Protein AF-A0AA37N8Z5-F1 (afdb_monomer_lite)

Organism: Bacteroides uniformis (NCBI:txid820)

Foldseek 3Di:
DWDADPNWIKDFDDADAAEDDAWPDWDWDADPAQRWIWIWTKDADPDFFKKKKWKKKKAKAFFQFQAQWWQDLVVRDIGGHPGSLFGMFMAMDTDPDIDMDTLNPPDNSMDDGDTPDIDGLQPSRQVFKMKMKMKMFTWDPLVRQLSVLVVQQVPVVPDPPRDDQQRRDESMDTPGDPDDDGDYDTHHPDIHMDMDMDGNVNHNRDHDVPVFDWPPPCVVPDRPSRCVVVQKIFRYFDADPPPRDGDTTITHNCNHGVVSVVGDSDDDPPDDPDPPPD

pLDDT: mean 87.67, std 10.87, range [32.44, 98.06]

Secondary structure (DSSP, 8-state):
-EEEETTEEEEEPP-PPBP-PPP-EEEEEE-STT--EEEEEEEE-SSS-EEEEEEEEEEEEE-S---SEEEETTTTEEEE-SS-TTSEEEEEEE----EEEEGGGSGGGEEEEEEEEEE-TTSGGGSSEEEEEEEEEEE-HHHHHHHHHHHHHHH-TT-TTPPPGGGS--SEEESSSSPBP------BS--EEEEE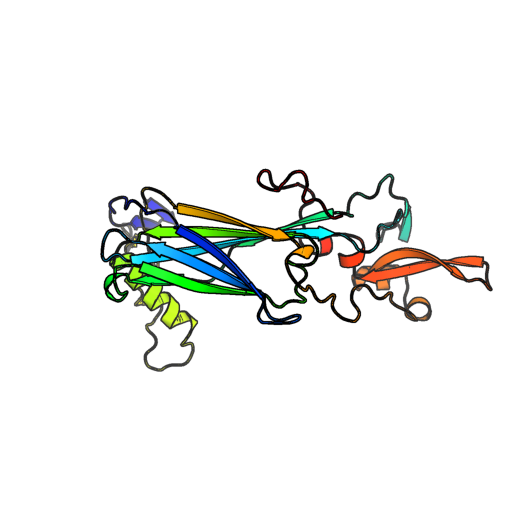EEEGGGTT--PPTTTT----SGGGT--HHHHHHTTEEEEEEEE-TTT--EEEEEEEGGGT-GGGGT-BSSPPTTS-S-----

Structure (mmCIF, N/CA/C/O backbone):
data_AF-A0AA37N8Z5-F1
#
_entry.id   AF-A0AA37N8Z5-F1
#
loop_
_atom_site.group_PDB
_atom_site.id
_atom_site.type_symbol
_atom_site.label_atom_id
_atom_site.label_alt_id
_atom_site.label_comp_id
_atom_site.label_asym_id
_atom_site.label_entity_id
_atom_site.label_seq_id
_atom_site.pdbx_PDB_ins_code
_atom_site.Cartn_x
_atom_site.Cartn_y
_atom_site.Cartn_z
_atom_site.occupancy
_atom_site.B_iso_or_equiv
_atom_site.auth_seq_id
_atom_site.auth_comp_id
_atom_site.auth_asym_id
_atom_site.auth_atom_id
_atom_site.pdbx_PDB_model_num
ATOM 1 N N . MET A 1 1 ? -17.447 -14.931 17.301 1.00 85.19 1 MET A N 1
ATOM 2 C CA . MET A 1 1 ? -17.001 -15.679 16.101 1.00 85.19 1 MET A CA 1
ATOM 3 C C . MET A 1 1 ? -16.689 -17.115 16.506 1.00 85.19 1 MET A C 1
ATOM 5 O O . MET A 1 1 ? -16.263 -17.310 17.638 1.00 85.19 1 MET A O 1
ATOM 9 N N . LYS A 1 2 ? -16.908 -18.101 15.624 1.00 91.75 2 LYS A N 1
ATOM 10 C CA . LYS A 1 2 ? -16.545 -19.512 15.845 1.00 91.75 2 LYS A CA 1
ATOM 11 C C . LYS A 1 2 ? -15.623 -19.977 14.718 1.00 91.75 2 LYS A C 1
ATOM 13 O O . LYS A 1 2 ? -15.985 -19.816 13.557 1.00 91.75 2 LYS A O 1
ATOM 18 N N . ILE A 1 3 ? -14.475 -20.550 15.064 1.00 89.25 3 ILE A N 1
ATOM 19 C CA . ILE A 1 3 ? -13.488 -21.110 14.131 1.00 89.25 3 ILE A CA 1
ATOM 20 C C . ILE A 1 3 ? -13.303 -22.593 14.460 1.00 89.25 3 ILE A C 1
ATOM 22 O O . ILE A 1 3 ? -13.281 -22.967 15.631 1.00 89.25 3 ILE A O 1
ATOM 26 N N . VAL A 1 4 ? -13.171 -23.436 13.436 1.00 92.19 4 VAL A N 1
ATOM 27 C CA . VAL A 1 4 ? -12.775 -24.843 13.588 1.00 92.19 4 VAL A CA 1
ATOM 28 C C . VAL A 1 4 ? -11.414 -25.022 12.929 1.00 92.19 4 VAL A C 1
ATOM 30 O O . VAL A 1 4 ? -11.267 -24.708 11.749 1.00 92.19 4 VAL A O 1
ATOM 33 N N . TYR A 1 5 ? -10.433 -25.508 13.683 1.00 89.56 5 TYR A N 1
ATOM 34 C CA . TYR A 1 5 ? -9.066 -25.714 13.210 1.00 89.56 5 TYR A CA 1
ATOM 35 C C . TYR A 1 5 ? -8.503 -27.009 13.799 1.00 89.56 5 TYR A C 1
ATOM 37 O O . TYR A 1 5 ? -8.594 -27.222 15.002 1.00 89.56 5 TYR A O 1
ATOM 45 N N . GLU A 1 6 ? -7.972 -27.892 12.947 1.00 89.00 6 GLU A N 1
ATOM 46 C CA . GLU A 1 6 ? -7.399 -29.196 13.342 1.00 89.00 6 GLU A CA 1
ATOM 47 C C . GLU A 1 6 ? -8.299 -30.052 14.262 1.00 89.00 6 GLU A C 1
ATOM 49 O O . GLU A 1 6 ? -7.828 -30.797 15.116 1.00 89.00 6 GLU A O 1
ATOM 54 N N . GLY A 1 7 ? -9.620 -29.962 14.082 1.00 89.88 7 GLY A N 1
ATOM 55 C CA . GLY A 1 7 ? -10.598 -30.690 14.899 1.00 89.88 7 GLY A CA 1
ATOM 56 C C . GLY A 1 7 ? -10.941 -30.020 16.233 1.00 89.88 7 GLY A C 1
ATOM 57 O O . GLY A 1 7 ? -11.896 -30.446 16.881 1.00 89.88 7 GLY A O 1
ATOM 58 N N . ASP A 1 8 ? -10.245 -28.944 16.604 1.00 93.19 8 ASP A N 1
ATOM 59 C CA . ASP A 1 8 ? -10.578 -28.104 17.748 1.00 93.19 8 ASP A CA 1
ATOM 60 C C . ASP A 1 8 ? -11.517 -26.952 17.364 1.00 93.19 8 ASP A C 1
ATOM 62 O O . ASP A 1 8 ? -11.522 -26.453 16.235 1.00 93.19 8 ASP A O 1
ATOM 66 N N . THR A 1 9 ? -12.341 -26.525 18.320 1.00 94.00 9 THR A N 1
ATOM 67 C CA . THR A 1 9 ? -13.276 -25.407 18.165 1.00 94.00 9 THR A CA 1
ATOM 68 C C . THR A 1 9 ? -12.845 -24.231 19.027 1.00 94.00 9 THR A C 1
ATOM 70 O O . THR A 1 9 ? -12.771 -24.344 20.248 1.00 94.00 9 THR A O 1
ATOM 73 N N . TYR A 1 10 ? -12.658 -23.079 18.391 1.00 93.88 10 TYR A N 1
ATOM 74 C CA . TYR A 1 10 ? -12.277 -21.827 19.030 1.00 93.88 10 TYR A CA 1
ATOM 75 C C . TYR A 1 10 ? -13.424 -20.826 18.955 1.00 93.88 10 TYR A C 1
ATOM 77 O O . TYR A 1 10 ? -14.014 -20.612 17.890 1.00 93.88 10 TYR A O 1
ATOM 85 N N . ILE A 1 11 ? -13.743 -20.201 20.085 1.00 94.50 11 ILE A N 1
ATOM 86 C CA . ILE A 1 11 ? -14.814 -19.212 20.194 1.00 94.50 11 ILE A CA 1
ATOM 87 C C . ILE A 1 11 ? -14.252 -17.921 20.770 1.00 94.50 11 ILE A C 1
ATOM 89 O O . ILE A 1 11 ? -13.542 -17.933 21.773 1.00 94.50 11 ILE A O 1
ATOM 93 N N . SER A 1 12 ? -14.584 -16.805 20.123 1.00 94.19 12 SER A N 1
ATOM 94 C CA . SER A 1 12 ? -14.308 -15.485 20.679 1.00 94.19 12 SER A CA 1
ATOM 95 C C . SER A 1 12 ? -15.361 -15.100 21.711 1.00 94.19 12 SER A C 1
ATOM 97 O O . SER A 1 12 ? -16.547 -15.400 21.536 1.00 94.19 12 SER A O 1
ATOM 99 N N . GLU A 1 13 ? -14.967 -14.343 22.724 1.00 92.56 13 GLU A N 1
ATOM 100 C CA . GLU A 1 13 ? -15.917 -13.689 23.613 1.00 92.56 13 GLU A CA 1
ATOM 101 C C . GLU A 1 13 ? -16.872 -12.783 22.811 1.00 92.56 13 GLU A C 1
ATOM 103 O O . GLU A 1 13 ? -16.458 -12.165 21.819 1.00 92.56 13 GLU A O 1
ATOM 108 N N . PRO A 1 14 ? -18.161 -12.703 23.189 1.00 91.31 14 PRO A N 1
ATOM 109 C CA . PRO A 1 14 ? -19.090 -11.760 22.580 1.00 91.31 14 PRO A CA 1
ATOM 110 C C . PRO A 1 14 ? -18.610 -10.316 22.761 1.00 91.31 14 PRO A C 1
ATOM 112 O O . PRO A 1 14 ? -18.209 -9.923 23.852 1.00 91.31 14 PRO A O 1
ATOM 115 N N . GLN A 1 15 ? -18.686 -9.520 21.696 1.00 91.50 15 GLN A N 1
ATOM 116 C CA . GLN A 1 15 ? -18.320 -8.103 21.695 1.00 91.50 15 GLN A CA 1
ATOM 117 C C . GLN A 1 15 ? -19.499 -7.269 21.191 1.00 91.50 15 GLN A C 1
ATOM 119 O O . GLN A 1 15 ? -20.293 -7.736 20.369 1.00 91.50 15 GLN A O 1
ATOM 124 N N . TYR A 1 16 ? -19.601 -6.030 21.665 1.00 89.56 16 TYR A N 1
ATOM 125 C CA . TYR A 1 16 ? -20.600 -5.080 21.184 1.00 89.56 16 TYR A CA 1
ATOM 126 C C . TYR A 1 16 ? -20.029 -4.258 20.024 1.00 89.56 16 TYR A C 1
ATOM 128 O O . TYR A 1 16 ? -18.911 -3.761 20.154 1.00 89.56 16 TYR A O 1
ATOM 136 N N . PRO A 1 17 ? -20.769 -4.079 18.912 1.00 92.00 17 PRO A N 1
ATOM 137 C CA . PRO A 1 17 ? -20.317 -3.236 17.813 1.00 92.00 17 PRO A CA 1
ATOM 138 C C . PRO A 1 17 ? -20.103 -1.788 18.260 1.00 92.00 17 PRO A C 1
ATOM 140 O O . PRO A 1 17 ? -21.020 -1.154 18.783 1.00 92.00 17 PRO A O 1
ATOM 143 N N . ILE A 1 18 ? -18.906 -1.260 18.012 1.00 94.12 18 ILE A N 1
ATOM 144 C CA . ILE A 1 18 ? -18.549 0.125 18.340 1.00 94.12 18 ILE A CA 1
ATOM 145 C C . ILE A 1 18 ? -18.639 0.989 17.077 1.00 94.12 18 ILE A C 1
ATOM 147 O O . ILE A 1 18 ? -18.053 0.652 16.048 1.00 94.12 18 ILE A O 1
ATOM 151 N N . GLY A 1 19 ? -19.393 2.089 17.146 1.00 95.12 19 GLY A N 1
ATOM 152 C CA . GLY A 1 19 ? -19.472 3.078 16.067 1.00 95.12 19 GLY A CA 1
ATOM 153 C C . GLY A 1 19 ? -18.207 3.924 15.992 1.00 95.12 19 GLY A C 1
ATOM 154 O O . GLY A 1 19 ? -17.742 4.405 17.021 1.00 95.12 19 GLY A O 1
ATOM 155 N N . THR A 1 20 ? -17.683 4.109 14.783 1.00 96.19 20 THR A N 1
ATOM 156 C CA . THR A 1 20 ? -16.469 4.889 14.528 1.00 96.19 20 THR A CA 1
ATOM 157 C C . THR A 1 20 ? -16.819 6.236 13.905 1.00 96.19 20 THR A C 1
ATOM 159 O O . THR A 1 20 ? -17.539 6.301 12.907 1.00 96.19 20 THR A O 1
ATOM 162 N N . GLU A 1 21 ? -16.304 7.312 14.489 1.00 95.44 21 GLU A N 1
ATOM 163 C CA . GLU A 1 21 ? -16.372 8.672 13.964 1.00 95.44 21 GLU A CA 1
ATOM 164 C C . GLU A 1 21 ? -15.580 8.819 12.654 1.00 95.44 21 GLU A C 1
ATOM 166 O O . GLU A 1 21 ? -14.676 8.034 12.361 1.00 95.44 21 GLU A O 1
ATOM 171 N N . SER A 1 22 ? -15.925 9.828 11.852 1.00 96.00 22 SER A N 1
ATOM 172 C CA . SER A 1 22 ? -15.222 10.134 10.605 1.00 96.00 22 SER A CA 1
ATOM 173 C C . SER A 1 22 ? -13.782 10.591 10.851 1.00 96.00 22 SER A C 1
ATOM 175 O O . SER A 1 22 ? -13.440 11.088 11.924 1.00 96.00 22 SER A O 1
ATOM 177 N N . ILE A 1 23 ? -12.948 10.439 9.827 1.00 97.06 23 ILE A N 1
ATOM 178 C CA . ILE A 1 23 ? -11.664 11.137 9.731 1.00 97.06 23 ILE A CA 1
ATOM 179 C C . ILE A 1 23 ? -11.973 12.567 9.270 1.00 97.06 23 ILE A C 1
ATOM 181 O O . ILE A 1 23 ? -12.796 12.739 8.369 1.00 97.06 23 ILE A O 1
ATOM 185 N N . ASP A 1 24 ? -11.371 13.573 9.908 1.00 96.38 24 ASP A N 1
ATOM 186 C CA . ASP A 1 24 ? -11.636 14.978 9.570 1.00 96.38 24 ASP A CA 1
ATOM 187 C C . ASP A 1 24 ? -10.911 15.363 8.283 1.00 96.38 24 ASP A C 1
ATOM 189 O O . ASP A 1 24 ? -11.491 16.018 7.420 1.00 96.38 24 ASP A O 1
ATOM 193 N N . ASP A 1 25 ? -9.641 14.965 8.181 1.00 97.19 25 ASP A N 1
ATOM 194 C CA . ASP A 1 25 ? -8.798 15.263 7.031 1.00 97.19 25 ASP A CA 1
ATOM 195 C C . ASP A 1 25 ? -7.604 14.307 6.939 1.00 97.19 25 ASP A C 1
ATOM 197 O O . ASP A 1 25 ? -7.087 13.835 7.960 1.00 97.19 25 ASP A O 1
ATOM 201 N N . VAL A 1 26 ? -7.145 14.070 5.712 1.00 97.56 26 VAL A N 1
ATOM 202 C CA . VAL A 1 26 ? -5.881 13.393 5.401 1.00 97.56 26 VAL A CA 1
ATOM 203 C C . VAL A 1 26 ? -5.128 14.282 4.426 1.00 97.56 26 VAL A C 1
ATOM 205 O O . VAL A 1 26 ? -5.653 14.643 3.376 1.00 97.56 26 VAL A O 1
ATOM 208 N N . THR A 1 27 ? -3.899 14.632 4.776 1.00 97.06 27 THR A N 1
ATOM 209 C CA . THR A 1 27 ? -3.046 15.540 4.010 1.00 97.06 27 THR A CA 1
ATOM 210 C C . THR A 1 27 ? -1.696 14.898 3.734 1.00 97.06 27 THR A C 1
ATOM 212 O O . THR A 1 27 ? -1.355 13.848 4.282 1.00 97.06 27 THR A O 1
ATOM 215 N N . TYR A 1 28 ? -0.917 15.537 2.869 1.00 96.31 28 TYR A N 1
ATOM 216 C CA . TYR A 1 28 ? 0.473 15.185 2.638 1.00 96.31 28 TYR A CA 1
ATOM 217 C C . TYR A 1 28 ? 1.354 16.430 2.723 1.00 96.31 28 TYR A C 1
ATOM 219 O O . TYR A 1 28 ? 0.906 17.549 2.470 1.00 96.31 28 TYR A O 1
ATOM 227 N N . GLU A 1 29 ? 2.611 16.226 3.097 1.00 95.50 29 GLU A N 1
ATOM 228 C CA . GLU A 1 29 ? 3.621 17.275 3.206 1.00 95.50 29 GLU A CA 1
ATOM 229 C C . GLU A 1 29 ? 4.957 16.752 2.679 1.00 95.50 29 GLU A C 1
ATOM 231 O O . GLU A 1 29 ? 5.398 15.680 3.089 1.00 95.50 29 GLU A O 1
ATOM 236 N N . GLN A 1 30 ? 5.617 17.520 1.808 1.00 94.81 30 GLN A N 1
ATOM 237 C CA . GLN A 1 30 ? 6.980 17.234 1.365 1.00 94.81 30 GLN A CA 1
ATOM 238 C C . GLN A 1 30 ? 7.980 18.135 2.100 1.00 94.81 30 GLN A C 1
ATOM 240 O O . GLN A 1 30 ? 7.867 19.363 2.060 1.00 94.81 30 GLN A O 1
ATOM 245 N N . GLN A 1 31 ? 8.966 17.538 2.776 1.00 89.00 31 GLN A N 1
ATOM 246 C CA . GLN A 1 31 ? 9.941 18.286 3.582 1.00 89.00 31 GLN A CA 1
ATOM 247 C C . GLN A 1 31 ? 11.042 18.932 2.727 1.00 89.00 31 GLN A C 1
ATOM 249 O O . GLN A 1 31 ? 12.181 18.474 2.688 1.00 89.00 31 GLN A O 1
ATOM 254 N N . GLY A 1 32 ? 10.716 20.043 2.068 1.00 88.81 32 GLY A N 1
ATOM 255 C CA . GLY A 1 32 ? 11.661 20.759 1.210 1.00 88.81 32 GLY A CA 1
ATOM 256 C C . GLY A 1 32 ? 11.913 20.055 -0.125 1.00 88.81 32 GLY A C 1
ATOM 257 O O . GLY A 1 32 ? 11.164 19.165 -0.526 1.00 88.81 32 GLY A O 1
ATOM 258 N N . GLU A 1 33 ? 12.958 20.492 -0.834 1.00 87.31 33 GLU A N 1
ATOM 259 C CA . GLU A 1 33 ? 13.215 20.028 -2.200 1.00 87.31 33 GLU A CA 1
ATOM 260 C C . GLU A 1 33 ? 13.663 18.564 -2.226 1.00 87.31 33 GLU A C 1
ATOM 262 O O . GLU A 1 33 ? 14.698 18.225 -1.648 1.00 87.31 33 GLU A O 1
ATOM 267 N N . TYR A 1 34 ? 12.888 17.705 -2.898 1.00 89.56 34 TYR A N 1
ATOM 268 C CA . TYR A 1 34 ? 13.083 16.247 -2.918 1.00 89.56 34 TYR A CA 1
ATOM 269 C C . TYR A 1 34 ? 13.129 15.595 -1.524 1.00 89.56 34 TYR A C 1
ATOM 271 O O . TYR A 1 34 ? 13.789 14.570 -1.347 1.00 89.56 34 TYR A O 1
ATOM 279 N N . GLY A 1 35 ? 12.488 16.206 -0.526 1.00 93.00 35 GLY A N 1
ATOM 280 C CA . GLY A 1 35 ? 12.341 15.597 0.793 1.00 93.00 35 GLY A CA 1
ATOM 281 C C . GLY A 1 35 ? 11.269 14.514 0.806 1.00 93.00 35 GLY A C 1
ATOM 282 O O . GLY A 1 35 ? 10.434 14.449 -0.100 1.00 93.00 35 GLY A O 1
ATOM 283 N N . ASP A 1 36 ? 11.263 13.704 1.860 1.00 94.94 36 ASP A N 1
ATOM 284 C CA . ASP A 1 36 ? 10.265 12.653 2.049 1.00 94.94 36 ASP A CA 1
ATOM 285 C C . ASP A 1 36 ? 8.850 13.233 2.066 1.00 94.94 36 ASP A C 1
ATOM 287 O O . ASP A 1 36 ? 8.585 14.302 2.637 1.00 94.94 36 ASP A O 1
ATOM 291 N N . VAL A 1 37 ? 7.927 12.494 1.459 1.00 95.81 37 VAL A N 1
ATOM 292 C CA . VAL A 1 37 ? 6.505 12.820 1.448 1.00 95.81 37 VAL A CA 1
ATOM 293 C C . VAL A 1 37 ? 5.861 12.126 2.638 1.00 95.81 37 VAL A C 1
ATOM 295 O O . VAL A 1 37 ? 5.796 10.901 2.710 1.00 95.81 37 VAL A O 1
ATOM 298 N N . SER A 1 38 ? 5.396 12.919 3.595 1.00 96.94 38 SER A N 1
ATOM 299 C CA . SER A 1 38 ? 4.754 12.444 4.819 1.00 96.94 38 SER A CA 1
ATOM 300 C C . SER A 1 38 ? 3.241 12.495 4.671 1.00 96.94 38 SER A C 1
ATOM 302 O O . SER A 1 38 ? 2.695 13.555 4.365 1.00 96.94 38 SER A O 1
ATOM 304 N N . ILE A 1 39 ? 2.559 11.379 4.927 1.00 97.31 39 ILE A N 1
ATOM 305 C CA . ILE A 1 39 ? 1.097 11.317 4.982 1.00 97.31 39 ILE A CA 1
ATOM 306 C C . ILE A 1 39 ? 0.651 11.598 6.409 1.00 97.31 39 ILE A C 1
ATOM 308 O O . ILE A 1 39 ? 1.118 10.975 7.366 1.00 97.31 39 ILE A O 1
ATOM 312 N N . ARG A 1 40 ? -0.267 12.548 6.564 1.00 96.81 40 ARG A N 1
ATOM 313 C CA . ARG A 1 40 ? -0.746 13.024 7.859 1.00 96.81 40 ARG A CA 1
ATOM 314 C C . ARG A 1 40 ? -2.258 12.951 7.930 1.00 96.81 40 ARG A C 1
ATOM 316 O O . ARG A 1 40 ? -2.945 12.996 6.916 1.00 96.81 40 ARG A O 1
ATOM 323 N N . PHE A 1 41 ? -2.792 12.858 9.141 1.00 96.31 41 PHE A N 1
ATOM 324 C CA . PHE A 1 41 ? -4.236 12.868 9.346 1.00 96.31 41 PHE A CA 1
ATOM 325 C C . PHE A 1 41 ? -4.649 13.634 10.596 1.00 96.31 41 PHE A C 1
ATOM 327 O O . PHE A 1 41 ? -3.879 13.822 11.547 1.00 96.31 41 PHE A O 1
ATOM 334 N N . SER A 1 42 ? -5.909 14.057 10.582 1.00 95.25 42 SER A N 1
ATOM 335 C CA . SER A 1 42 ? -6.594 14.664 11.714 1.00 95.25 42 SER A CA 1
ATOM 336 C C . SER A 1 42 ? -7.949 14.000 11.933 1.00 95.25 42 SER A C 1
ATOM 338 O O . SER A 1 42 ? -8.638 13.617 10.988 1.00 95.25 42 SER A O 1
ATOM 340 N N . MET A 1 43 ? -8.336 13.860 13.196 1.00 94.50 43 MET A N 1
ATOM 341 C CA . MET A 1 43 ? -9.642 13.343 13.595 1.00 94.50 43 MET A CA 1
ATOM 342 C C . MET A 1 43 ? -10.031 13.878 14.969 1.00 94.50 43 MET A C 1
ATOM 344 O O . MET A 1 43 ? -9.175 14.188 15.808 1.00 94.50 43 MET A O 1
ATOM 348 N N . GLN A 1 44 ? -11.335 13.923 15.217 1.00 93.44 44 GLN A N 1
ATOM 349 C CA . GLN A 1 44 ? -11.898 14.263 16.511 1.00 93.44 44 GLN A CA 1
ATOM 350 C C . GLN A 1 44 ? -12.781 13.132 17.036 1.00 93.44 44 GLN A C 1
ATOM 352 O O . GLN A 1 44 ? -13.718 12.678 16.380 1.00 93.44 44 GLN A O 1
ATOM 357 N N . SER A 1 45 ? -12.516 12.720 18.271 1.00 91.75 45 SER A N 1
ATOM 358 C CA . SER A 1 45 ? -13.346 11.762 18.989 1.00 91.75 45 SER A CA 1
ATOM 359 C C . SER A 1 45 ? -14.404 12.479 19.826 1.00 91.75 45 SER A C 1
ATOM 361 O O . SER A 1 45 ? -14.149 13.528 20.423 1.00 91.75 45 SER A O 1
ATOM 363 N N . LYS A 1 46 ? -15.608 11.903 19.904 1.00 88.25 46 LYS A N 1
ATOM 364 C CA . LYS A 1 46 ? -16.696 12.432 20.750 1.00 88.25 46 LYS A CA 1
ATOM 365 C C . LYS A 1 46 ? -16.480 12.141 22.234 1.00 88.25 46 LYS A C 1
ATOM 367 O O . LYS A 1 46 ? -17.025 12.835 23.087 1.00 88.25 46 LYS A O 1
ATOM 372 N N . ASP A 1 47 ? -15.698 11.116 22.532 1.00 88.06 47 ASP A N 1
ATOM 373 C CA . ASP A 1 47 ? -15.407 10.605 23.864 1.00 88.06 47 ASP A CA 1
ATOM 374 C C . ASP A 1 47 ? -13.923 10.226 23.996 1.00 88.06 47 ASP A C 1
ATOM 376 O O . ASP A 1 47 ? -13.140 10.275 23.041 1.00 88.06 47 ASP A O 1
ATOM 380 N N . ALA A 1 48 ? -13.528 9.870 25.213 1.00 85.62 48 ALA A N 1
ATOM 381 C CA . ALA A 1 48 ? -12.183 9.416 25.516 1.00 85.62 48 ALA A CA 1
ATOM 382 C C . ALA A 1 48 ? -12.054 7.923 25.160 1.00 85.62 48 ALA A C 1
ATOM 384 O O . ALA A 1 48 ? -12.206 7.045 26.005 1.00 85.62 48 ALA A O 1
ATOM 385 N N . ALA A 1 49 ? -11.874 7.644 23.869 1.00 91.75 49 ALA A N 1
ATOM 386 C CA . ALA A 1 49 ? -11.849 6.295 23.312 1.00 91.75 49 ALA A CA 1
ATOM 387 C C . ALA A 1 49 ? -10.507 5.924 22.674 1.00 91.75 49 ALA A C 1
ATOM 389 O O . ALA A 1 49 ? -9.644 6.768 22.431 1.00 91.75 49 ALA A O 1
ATOM 390 N N . CYS A 1 50 ? -10.353 4.634 22.386 1.00 94.56 50 CYS A N 1
ATOM 391 C CA . CYS A 1 50 ? -9.191 4.078 21.710 1.00 94.56 50 CYS A CA 1
ATOM 392 C C . CYS A 1 50 ? -9.482 3.853 20.223 1.00 94.56 50 CYS A C 1
ATOM 394 O O . CYS A 1 50 ? -10.595 3.480 19.843 1.00 94.56 50 CYS A O 1
ATOM 396 N N . TYR A 1 51 ? -8.462 4.048 19.394 1.00 95.62 51 TYR A N 1
ATOM 397 C CA . TYR A 1 51 ? -8.545 3.910 17.947 1.00 95.62 51 TYR A CA 1
ATOM 398 C C . TYR A 1 51 ? -7.410 3.050 17.409 1.00 95.62 51 TYR A C 1
ATOM 400 O O . TYR A 1 51 ? -6.299 3.049 17.943 1.00 95.62 51 TYR A O 1
ATOM 408 N N . PHE A 1 52 ? -7.730 2.346 16.332 1.00 95.44 52 PHE A N 1
ATOM 409 C CA . PHE A 1 52 ? -6.817 1.630 15.464 1.00 95.44 52 PHE A CA 1
ATOM 410 C C . PHE A 1 52 ? -6.875 2.276 14.083 1.00 95.44 52 PHE A C 1
ATOM 412 O O . PHE A 1 52 ? -7.966 2.532 13.559 1.00 95.44 52 PHE A O 1
ATOM 419 N N . TRP A 1 53 ? -5.707 2.501 13.499 1.00 95.69 53 TRP A N 1
ATOM 420 C CA . TRP A 1 53 ? -5.554 2.972 12.137 1.00 95.69 53 TRP A CA 1
ATOM 421 C C . TRP A 1 53 ? -4.663 2.026 11.352 1.00 95.69 53 TRP A C 1
ATOM 423 O O . TRP A 1 53 ? -3.660 1.521 11.852 1.00 95.69 53 TRP A O 1
ATOM 433 N N . ASN A 1 54 ? -5.032 1.840 10.098 1.00 95.31 54 ASN A N 1
ATOM 434 C CA . ASN A 1 54 ? -4.200 1.258 9.064 1.00 95.31 54 ASN A CA 1
ATOM 435 C C . ASN A 1 54 ? -4.446 2.016 7.760 1.00 95.31 54 ASN A C 1
ATOM 437 O O . ASN A 1 54 ? -5.336 2.867 7.670 1.00 95.31 54 ASN A O 1
ATOM 441 N N . TYR A 1 55 ? -3.629 1.732 6.760 1.00 96.88 55 TYR A N 1
ATOM 442 C CA . TYR A 1 55 ? -3.735 2.355 5.454 1.00 96.88 55 TYR A CA 1
ATOM 443 C C . TYR A 1 55 ? -3.485 1.333 4.352 1.00 96.88 55 TYR A C 1
ATOM 445 O O . TYR A 1 55 ? -2.837 0.307 4.572 1.00 96.88 55 TYR A O 1
ATOM 453 N N . GLU A 1 56 ? -4.023 1.624 3.177 1.00 97.06 56 GLU A N 1
ATOM 454 C CA . GLU A 1 56 ? -3.716 0.906 1.943 1.00 97.06 56 GLU A CA 1
ATOM 455 C C . GLU A 1 56 ? -3.212 1.913 0.923 1.00 97.06 56 GLU A C 1
ATOM 457 O O . GLU A 1 56 ? -3.672 3.057 0.871 1.00 97.06 56 GLU A O 1
ATOM 462 N N . GLU A 1 57 ? -2.255 1.472 0.130 1.00 97.19 57 GLU A N 1
ATOM 463 C CA . GLU A 1 57 ? -1.553 2.262 -0.857 1.00 97.19 57 GLU A CA 1
ATOM 464 C C . GLU A 1 57 ? -1.828 1.685 -2.234 1.00 97.19 57 GLU A C 1
ATOM 466 O O . GLU A 1 57 ? -1.769 0.476 -2.450 1.00 97.19 57 GLU A O 1
ATOM 471 N N . ASP A 1 58 ? -2.084 2.567 -3.184 1.00 97.62 58 ASP A N 1
ATOM 472 C CA . ASP A 1 58 ? -2.322 2.221 -4.570 1.00 97.62 58 ASP A CA 1
ATOM 473 C C . ASP A 1 58 ? -1.546 3.219 -5.430 1.00 97.62 58 ASP A C 1
ATOM 475 O O . ASP A 1 58 ? -1.648 4.426 -5.213 1.00 97.62 58 ASP A O 1
ATOM 479 N N . TRP A 1 59 ? -0.767 2.762 -6.407 1.00 96.88 59 TRP A N 1
ATOM 480 C CA . TRP A 1 59 ? -0.003 3.670 -7.268 1.00 96.88 59 TRP A CA 1
ATOM 481 C C . TRP A 1 59 ? 0.020 3.222 -8.716 1.00 96.88 59 TRP A C 1
ATOM 483 O O . TRP A 1 59 ? 0.029 2.034 -9.038 1.00 96.88 59 TRP A O 1
ATOM 493 N N . GLU A 1 60 ? 0.022 4.204 -9.606 1.00 95.69 60 GLU A N 1
ATOM 494 C CA . GLU A 1 60 ? 0.195 3.988 -11.031 1.00 95.69 60 GLU A CA 1
ATOM 495 C C . GLU A 1 60 ? 1.683 3.902 -11.370 1.00 95.69 60 GLU A C 1
ATOM 497 O O . GLU A 1 60 ? 2.471 4.755 -10.967 1.00 95.69 60 GLU A O 1
ATOM 502 N N . VAL A 1 61 ? 2.046 2.911 -12.181 1.00 94.19 61 VAL A N 1
ATOM 503 C CA . VAL A 1 61 ? 3.377 2.793 -12.780 1.00 94.19 61 VAL A CA 1
ATOM 504 C C . VAL A 1 61 ? 3.274 2.753 -14.298 1.00 94.19 61 VAL A C 1
ATOM 506 O O . VAL A 1 61 ? 2.307 2.241 -14.877 1.00 94.19 61 VAL A O 1
ATOM 509 N N . ARG A 1 62 ? 4.300 3.286 -14.962 1.00 92.62 62 ARG A N 1
ATOM 510 C CA . ARG A 1 62 ? 4.419 3.280 -16.420 1.00 92.62 62 ARG A CA 1
ATOM 511 C C . ARG A 1 62 ? 5.784 2.771 -16.841 1.00 92.62 62 ARG A C 1
ATOM 513 O O . ARG A 1 62 ? 6.800 3.165 -16.277 1.00 92.62 62 ARG A O 1
ATOM 520 N N . ALA A 1 63 ? 5.796 1.927 -17.866 1.00 91.88 63 ALA A N 1
ATOM 521 C CA . ALA A 1 63 ? 7.035 1.483 -18.477 1.00 91.88 63 ALA A CA 1
ATOM 522 C C . ALA A 1 63 ? 7.710 2.664 -19.190 1.00 91.88 63 ALA A C 1
ATOM 524 O O . ALA A 1 63 ? 7.080 3.388 -19.969 1.00 91.88 63 ALA A O 1
ATOM 525 N N . VAL A 1 64 ? 9.007 2.843 -18.939 1.00 90.94 64 VAL A N 1
ATOM 526 C CA . VAL A 1 64 ? 9.824 3.882 -19.587 1.00 90.94 64 VAL A CA 1
ATOM 527 C C . VAL A 1 64 ? 9.946 3.606 -21.083 1.00 90.94 64 VAL A C 1
ATOM 529 O O . VAL A 1 64 ? 9.814 4.508 -21.912 1.00 90.94 64 VAL A O 1
ATOM 532 N N . TYR A 1 65 ? 10.166 2.342 -21.436 1.00 90.25 65 TYR A N 1
ATOM 533 C CA . TYR A 1 65 ? 10.241 1.876 -22.809 1.00 90.25 65 TYR A CA 1
ATOM 534 C C . TYR A 1 65 ? 9.018 1.035 -23.132 1.00 90.25 65 TYR A C 1
ATOM 536 O O . TYR A 1 65 ? 8.553 0.244 -22.327 1.00 90.25 65 TYR A O 1
ATOM 544 N N . ASN A 1 66 ? 8.510 1.186 -24.347 1.00 89.75 66 ASN A N 1
ATOM 545 C CA . ASN A 1 66 ? 7.320 0.475 -24.796 1.00 89.75 66 ASN A CA 1
ATOM 546 C C . ASN A 1 66 ? 7.679 -0.350 -26.032 1.00 89.75 66 ASN A C 1
ATOM 548 O O . ASN A 1 66 ? 7.360 0.070 -27.154 1.00 89.75 66 ASN A O 1
ATOM 552 N N . PRO A 1 67 ? 8.428 -1.454 -25.852 1.00 86.62 67 PRO A N 1
ATOM 553 C CA . PRO A 1 67 ? 8.916 -2.240 -26.967 1.00 86.62 67 PRO A CA 1
ATOM 554 C C . PRO A 1 67 ? 7.748 -2.868 -27.727 1.00 86.62 67 PRO A C 1
ATOM 556 O O . PRO A 1 67 ? 6.750 -3.291 -27.149 1.00 86.62 67 PRO A O 1
ATOM 559 N N . MET A 1 68 ? 7.896 -2.945 -29.046 1.00 85.81 68 MET A N 1
ATOM 560 C CA . MET A 1 68 ? 6.963 -3.647 -29.935 1.00 85.81 68 MET A CA 1
ATOM 561 C C . MET A 1 68 ? 7.374 -5.107 -30.152 1.00 85.81 68 MET A C 1
ATOM 563 O O . MET A 1 68 ? 6.868 -5.749 -31.059 1.00 85.81 68 MET A O 1
ATOM 567 N N . CYS A 1 69 ? 8.330 -5.614 -29.376 1.00 86.44 69 CYS A N 1
ATOM 568 C CA . CYS A 1 69 ? 8.812 -6.984 -29.467 1.00 86.44 69 CYS A CA 1
ATOM 569 C C . CYS A 1 69 ? 9.356 -7.445 -28.115 1.00 86.44 69 CYS A C 1
ATOM 571 O O . CYS A 1 69 ? 9.744 -6.622 -27.284 1.00 86.44 69 CYS A O 1
ATOM 573 N N . ALA A 1 70 ? 9.416 -8.753 -27.911 1.00 89.06 70 ALA A N 1
ATOM 574 C CA . ALA A 1 70 ? 10.043 -9.364 -26.753 1.00 89.06 70 ALA A CA 1
ATOM 575 C C . ALA A 1 70 ? 10.802 -10.623 -27.149 1.00 89.06 70 ALA A C 1
ATOM 577 O O . ALA A 1 70 ? 10.539 -11.236 -28.180 1.00 89.06 70 ALA A O 1
ATOM 578 N N . TYR A 1 71 ? 11.769 -10.988 -26.319 1.00 90.06 71 TYR A N 1
ATOM 579 C CA . TYR A 1 71 ? 12.483 -12.243 -26.457 1.00 90.06 71 TYR A CA 1
ATOM 580 C C . TYR A 1 71 ? 11.673 -13.376 -25.815 1.00 90.06 71 TYR A C 1
ATOM 582 O O . TYR A 1 71 ? 11.219 -13.244 -24.679 1.00 90.06 71 TYR A O 1
ATOM 590 N N . ASP A 1 72 ? 11.501 -14.464 -26.559 1.00 90.94 72 ASP A N 1
ATOM 591 C CA . ASP A 1 72 ? 10.868 -15.704 -26.131 1.00 90.94 72 ASP A CA 1
ATOM 592 C C . ASP A 1 72 ? 11.962 -16.744 -25.811 1.00 90.94 72 ASP A C 1
ATOM 594 O O . ASP A 1 72 ? 12.642 -17.207 -26.737 1.00 90.94 72 ASP A O 1
ATOM 598 N N . PRO A 1 73 ? 12.149 -17.116 -24.528 1.00 90.75 73 PRO A N 1
ATOM 599 C CA . PRO A 1 73 ? 13.178 -18.070 -24.119 1.00 90.75 73 PRO A CA 1
ATOM 600 C C . PRO A 1 73 ? 12.890 -19.509 -24.573 1.00 90.75 73 PRO A C 1
ATOM 602 O O . PRO A 1 73 ? 13.827 -20.300 -24.668 1.00 90.75 73 PRO A O 1
ATOM 605 N N . ASP A 1 74 ? 11.634 -19.864 -24.873 1.00 91.44 74 ASP A N 1
ATOM 606 C CA . ASP A 1 74 ? 11.266 -21.225 -25.284 1.00 91.44 74 ASP A CA 1
ATOM 607 C C . ASP A 1 74 ? 11.632 -21.485 -26.749 1.00 91.44 74 ASP A C 1
ATOM 609 O O . ASP A 1 74 ? 12.016 -22.597 -27.126 1.00 91.44 74 ASP A O 1
ATOM 613 N N . THR A 1 75 ? 11.511 -20.457 -27.596 1.00 91.62 75 THR A N 1
ATOM 614 C CA . THR A 1 75 ? 11.827 -20.549 -29.029 1.00 91.62 75 THR A CA 1
ATOM 615 C C . THR A 1 75 ? 13.164 -19.924 -29.418 1.00 91.62 75 THR A C 1
ATOM 617 O O . THR A 1 75 ? 13.567 -20.068 -30.577 1.00 91.62 75 THR A O 1
ATOM 620 N N . ASP A 1 76 ? 13.843 -19.272 -28.468 1.00 89.75 76 ASP A N 1
ATOM 621 C CA . ASP A 1 76 ? 15.082 -18.501 -28.641 1.00 89.75 76 ASP A CA 1
ATOM 622 C C . ASP A 1 76 ? 14.972 -17.460 -29.769 1.00 89.75 76 ASP A C 1
ATOM 624 O O . ASP A 1 76 ? 15.838 -17.313 -30.636 1.00 89.75 76 ASP A O 1
ATOM 628 N N . LYS A 1 77 ? 13.833 -16.761 -29.815 1.00 89.94 77 LYS A N 1
ATOM 629 C CA . LYS A 1 77 ? 13.506 -15.795 -30.872 1.00 89.94 77 LYS A CA 1
ATOM 630 C C . LYS A 1 77 ? 12.950 -14.510 -30.302 1.00 89.94 77 LYS A C 1
ATOM 632 O O . LYS A 1 77 ? 12.348 -14.477 -29.239 1.00 89.94 77 LYS A O 1
ATOM 637 N N . VAL A 1 78 ? 13.110 -13.440 -31.072 1.00 88.31 78 VAL A N 1
ATOM 638 C CA . VAL A 1 78 ? 12.386 -12.196 -30.829 1.00 88.31 78 VAL A CA 1
ATOM 639 C C . VAL A 1 78 ? 11.048 -12.267 -31.555 1.00 88.31 78 VAL A C 1
ATOM 641 O O . VAL A 1 78 ? 11.004 -12.528 -32.759 1.00 88.31 78 VAL A O 1
ATOM 644 N N . VAL A 1 79 ? 9.973 -12.051 -30.808 1.00 88.75 79 VAL A N 1
ATOM 645 C CA . VAL A 1 79 ? 8.587 -12.068 -31.273 1.00 88.75 79 VAL A CA 1
ATOM 646 C C . VAL A 1 79 ? 8.037 -10.650 -31.192 1.00 88.75 79 VAL A C 1
ATOM 648 O O . VAL A 1 79 ? 8.224 -9.968 -30.185 1.00 88.75 79 VAL A O 1
ATOM 651 N N . ASP A 1 80 ? 7.371 -10.197 -32.249 1.00 86.00 80 ASP A N 1
ATOM 652 C CA . ASP A 1 80 ? 6.722 -8.888 -32.266 1.00 86.00 80 ASP A CA 1
ATOM 653 C C . ASP A 1 80 ? 5.396 -8.932 -31.487 1.00 86.00 80 ASP A C 1
ATOM 655 O O . ASP A 1 80 ? 4.640 -9.901 -31.561 1.00 86.00 80 ASP A O 1
ATOM 659 N N . TYR A 1 81 ? 5.110 -7.871 -30.738 1.00 79.75 81 TYR A N 1
ATOM 660 C CA . TYR A 1 81 ? 3.823 -7.658 -30.092 1.00 79.75 81 TYR A CA 1
ATOM 661 C C . TYR A 1 81 ? 2.849 -6.954 -31.040 1.00 79.75 81 TYR A C 1
ATOM 663 O O . TYR A 1 81 ? 3.204 -5.980 -31.704 1.00 79.75 81 TYR A O 1
ATOM 671 N N . ASP A 1 82 ? 1.581 -7.372 -31.012 1.00 73.75 82 ASP A N 1
ATOM 672 C CA . ASP A 1 82 ? 0.498 -6.707 -31.754 1.00 73.75 82 ASP A CA 1
ATOM 673 C C . ASP A 1 82 ? 0.140 -5.323 -31.174 1.00 73.75 82 ASP A C 1
ATOM 675 O O . ASP A 1 82 ? -0.432 -4.471 -31.856 1.00 73.75 82 ASP A O 1
ATOM 679 N N . ALA A 1 83 ? 0.468 -5.084 -29.900 1.00 77.81 83 ALA A N 1
ATOM 680 C CA . ALA A 1 83 ? 0.182 -3.853 -29.167 1.00 77.81 83 ALA A CA 1
ATOM 681 C C . ALA A 1 83 ? 1.276 -3.560 -28.124 1.00 77.81 83 ALA A C 1
ATOM 683 O O . ALA A 1 83 ? 2.272 -4.269 -28.034 1.00 77.81 83 ALA A O 1
ATOM 684 N N . ARG A 1 84 ? 1.076 -2.527 -27.295 1.00 78.00 84 ARG A N 1
ATOM 685 C CA . ARG A 1 84 ? 1.918 -2.214 -26.122 1.00 78.00 84 ARG A CA 1
ATOM 686 C C . ARG A 1 84 ? 1.182 -2.595 -24.831 1.00 78.00 84 ARG A C 1
ATOM 688 O O . ARG A 1 84 ? 0.739 -1.704 -24.110 1.00 78.00 84 ARG A O 1
ATOM 695 N N . PRO A 1 85 ? 0.963 -3.893 -24.554 1.00 76.25 85 PRO A N 1
ATOM 696 C CA . PRO A 1 85 ? 0.049 -4.324 -23.496 1.00 76.25 85 PRO A CA 1
ATOM 697 C C . PRO A 1 85 ? 0.556 -4.026 -22.079 1.00 76.25 85 PRO A C 1
ATOM 699 O O . PRO A 1 85 ? -0.242 -4.018 -21.148 1.00 76.25 85 PRO A O 1
ATOM 702 N N . TYR A 1 86 ? 1.856 -3.778 -21.905 1.00 89.50 86 TYR A N 1
ATOM 703 C CA . TYR A 1 86 ? 2.500 -3.701 -20.588 1.00 89.50 86 TYR A CA 1
ATOM 704 C C . TYR A 1 86 ? 3.042 -2.307 -20.251 1.00 89.50 86 TYR A C 1
ATOM 706 O O . TYR A 1 86 ? 3.921 -2.164 -19.407 1.00 89.50 86 TYR A O 1
ATOM 714 N N . SER A 1 87 ? 2.514 -1.267 -20.905 1.00 90.62 87 SER A N 1
ATOM 715 C CA . SER A 1 87 ? 2.993 0.112 -20.758 1.00 90.62 87 SER A CA 1
ATOM 716 C C . SER A 1 87 ? 2.543 0.809 -19.473 1.00 90.62 87 SER A C 1
ATOM 718 O O . SER A 1 87 ? 3.129 1.815 -19.083 1.00 90.62 87 SER A O 1
ATOM 720 N N . ARG A 1 88 ? 1.446 0.347 -18.864 1.00 92.75 88 ARG A N 1
ATOM 721 C CA . ARG A 1 88 ? 0.777 1.006 -17.735 1.00 92.75 88 ARG A CA 1
ATOM 722 C C . ARG A 1 88 ? 0.105 -0.034 -16.851 1.00 92.75 88 ARG A C 1
ATOM 724 O O . ARG A 1 88 ? -0.538 -0.941 -17.374 1.00 92.75 88 ARG A O 1
ATOM 731 N N . GLY A 1 89 ? 0.227 0.132 -15.540 1.00 94.88 89 GLY A N 1
ATOM 732 C CA . GLY A 1 89 ? -0.429 -0.720 -14.557 1.00 94.88 89 GLY A CA 1
ATOM 733 C C . GLY A 1 89 ? -0.569 -0.033 -13.203 1.00 94.88 89 GLY A C 1
ATOM 734 O O . GLY A 1 89 ? -0.106 1.093 -13.018 1.00 94.88 89 GLY A O 1
ATOM 735 N N . TRP A 1 90 ? -1.215 -0.728 -12.273 1.00 97.00 90 TRP A N 1
ATOM 736 C CA . TRP A 1 90 ? -1.467 -0.269 -10.912 1.00 97.00 90 TRP A CA 1
ATOM 737 C C . TRP A 1 90 ? -0.967 -1.294 -9.907 1.00 97.00 90 TRP A C 1
ATOM 739 O O . TRP A 1 90 ? -1.289 -2.479 -10.004 1.00 97.00 90 TRP A O 1
ATOM 749 N N . CYS A 1 91 ? -0.182 -0.828 -8.949 1.00 97.19 91 CYS A N 1
ATOM 750 C CA . CYS A 1 91 ? 0.281 -1.617 -7.821 1.00 97.19 91 CYS A CA 1
ATOM 751 C C . CYS A 1 91 ? -0.584 -1.321 -6.594 1.00 97.19 91 CYS A C 1
ATOM 753 O O . CYS A 1 91 ? -1.181 -0.248 -6.493 1.00 97.19 91 CYS A O 1
ATOM 755 N N . HIS A 1 92 ? -0.626 -2.278 -5.673 1.00 96.88 92 HIS A N 1
ATOM 756 C CA . HIS A 1 92 ? -1.383 -2.201 -4.431 1.00 96.88 92 HIS A CA 1
ATOM 757 C C . HIS A 1 92 ? -0.544 -2.757 -3.280 1.00 96.88 92 HIS A C 1
ATOM 759 O O . HIS A 1 92 ? 0.146 -3.765 -3.451 1.00 96.88 92 HIS A O 1
ATOM 765 N N . SER A 1 93 ? -0.623 -2.122 -2.114 1.00 96.06 93 SER A N 1
ATOM 766 C CA . SER A 1 93 ? -0.005 -2.593 -0.878 1.00 96.06 93 SER A CA 1
ATOM 767 C C . SER A 1 93 ? -0.887 -2.265 0.320 1.00 96.06 93 SER A C 1
ATOM 769 O O . SER A 1 93 ? -1.372 -1.146 0.455 1.00 96.06 93 SER A O 1
ATOM 771 N N . GLU A 1 94 ? -1.045 -3.215 1.235 1.00 94.88 94 GLU A N 1
ATOM 772 C CA . GLU A 1 94 ? -1.678 -2.976 2.533 1.00 94.88 94 GLU A CA 1
ATOM 773 C C . GLU A 1 94 ? -0.598 -2.761 3.597 1.00 94.88 94 GLU A C 1
ATOM 775 O O . GLU A 1 94 ? 0.419 -3.461 3.614 1.00 94.88 94 GLU A O 1
ATOM 780 N N . SER A 1 95 ? -0.809 -1.807 4.504 1.00 91.19 95 SER A N 1
ATOM 781 C CA . SER A 1 95 ? 0.126 -1.581 5.604 1.00 91.19 95 SER A CA 1
ATOM 782 C C . SER A 1 95 ? 0.160 -2.768 6.566 1.00 91.19 95 SER A C 1
ATOM 784 O O . SER A 1 95 ? -0.875 -3.237 7.044 1.00 91.19 95 SER A O 1
ATOM 786 N N . SER A 1 96 ? 1.369 -3.200 6.926 1.00 86.75 96 SER A N 1
ATOM 787 C CA . SER A 1 96 ? 1.600 -4.132 8.034 1.00 86.75 96 SER A CA 1
ATOM 788 C C . SER A 1 96 ? 1.749 -3.436 9.390 1.00 86.75 96 SER A C 1
ATOM 790 O O . SER A 1 96 ? 1.878 -4.115 10.412 1.00 86.75 96 SER A O 1
ATOM 792 N N . GLU A 1 97 ? 1.791 -2.102 9.417 1.00 87.62 97 GLU A N 1
ATOM 793 C CA . GLU A 1 97 ? 2.014 -1.343 10.643 1.00 87.62 97 GLU A CA 1
ATOM 794 C C . GLU A 1 97 ? 0.762 -1.298 11.519 1.00 87.62 97 GLU A C 1
ATOM 796 O O . GLU A 1 97 ? -0.371 -1.159 11.056 1.00 87.62 97 GLU A O 1
ATOM 801 N N . ILE A 1 98 ? 0.980 -1.411 12.828 1.00 86.69 98 ILE A N 1
ATOM 802 C CA . ILE A 1 98 ? -0.078 -1.348 13.833 1.00 86.69 98 ILE A CA 1
ATOM 803 C C . ILE A 1 98 ? -0.045 0.050 14.436 1.00 86.69 98 ILE A C 1
ATOM 805 O O . ILE A 1 98 ? 0.791 0.343 15.289 1.00 86.69 98 ILE A O 1
ATOM 809 N N . ILE A 1 99 ? -0.975 0.910 14.023 1.00 93.31 99 ILE A N 1
ATOM 810 C CA . ILE A 1 99 ? -1.059 2.276 14.537 1.00 93.31 99 ILE A CA 1
ATOM 811 C C . ILE A 1 99 ? -2.252 2.361 15.483 1.00 93.31 99 ILE A C 1
ATOM 813 O O . ILE A 1 99 ? -3.404 2.254 15.071 1.00 93.31 99 ILE A O 1
ATOM 817 N N . ILE A 1 100 ? -1.987 2.590 16.767 1.00 94.06 100 ILE A N 1
ATOM 818 C CA . ILE A 1 100 ? -3.028 2.759 17.789 1.00 94.06 100 ILE A CA 1
ATOM 819 C C . ILE A 1 100 ? -2.926 4.114 18.486 1.00 94.06 100 ILE A C 1
ATOM 821 O O . ILE A 1 100 ? -1.894 4.790 18.447 1.00 94.06 100 ILE A O 1
ATOM 825 N N . GLY A 1 101 ? -4.020 4.553 19.107 1.00 91.94 101 GLY A N 1
ATOM 826 C CA . GLY A 1 101 ? -4.041 5.789 19.885 1.00 91.94 101 GLY A CA 1
ATOM 827 C C . GLY A 1 101 ? -5.166 5.832 20.906 1.00 91.94 101 GLY A C 1
ATOM 828 O O . GLY A 1 101 ? -6.274 5.372 20.641 1.00 91.94 101 GLY A O 1
ATOM 829 N N . ASN A 1 102 ? -4.874 6.418 22.066 1.00 91.38 102 ASN A N 1
ATOM 830 C CA . ASN A 1 102 ? -5.833 6.635 23.143 1.00 91.38 102 ASN A CA 1
ATOM 831 C C . ASN A 1 102 ? -6.162 8.133 23.258 1.00 91.38 102 ASN A C 1
ATOM 833 O O . ASN A 1 102 ? -5.273 8.954 23.490 1.00 91.38 102 ASN A O 1
ATOM 837 N N . MET A 1 103 ? -7.441 8.486 23.105 1.00 88.00 103 MET A N 1
ATOM 838 C CA . MET A 1 103 ? -7.909 9.870 23.189 1.00 88.00 103 MET A CA 1
ATOM 839 C C . MET A 1 103 ? -7.993 10.412 24.615 1.00 88.00 103 MET A C 1
ATOM 841 O O . MET A 1 103 ? -7.992 11.627 24.761 1.00 88.00 103 MET A O 1
ATOM 845 N N . GLU A 1 104 ? -7.971 9.571 25.657 1.00 78.69 104 GLU A N 1
ATOM 846 C CA . GLU A 1 104 ? -7.917 10.013 27.066 1.00 78.69 104 GLU A CA 1
ATOM 847 C C . GLU A 1 104 ? -6.716 10.927 27.356 1.00 78.69 104 GLU A C 1
ATOM 849 O O . GLU A 1 104 ? -6.769 11.774 28.246 1.00 78.69 104 GLU A O 1
ATOM 854 N N . ILE A 1 105 ? -5.627 10.750 26.606 1.00 77.31 105 ILE A N 1
ATOM 855 C CA . ILE A 1 105 ? -4.363 11.469 26.795 1.00 77.31 105 ILE A CA 1
ATOM 856 C C . ILE A 1 105 ? -4.308 12.723 25.900 1.00 77.31 105 ILE A C 1
ATOM 858 O O . ILE A 1 105 ? -3.514 13.634 26.140 1.00 77.31 105 ILE A O 1
ATOM 862 N N . ASN A 1 106 ? -5.172 12.809 24.883 1.00 75.38 106 ASN A N 1
ATOM 863 C CA . ASN A 1 106 ? -5.185 13.917 23.937 1.00 75.38 106 ASN A CA 1
ATOM 864 C C . ASN A 1 106 ? -6.048 15.071 24.447 1.00 75.38 106 ASN A C 1
ATOM 866 O O . ASN A 1 106 ? -7.221 14.912 24.784 1.00 75.38 106 ASN A O 1
ATOM 870 N N . LYS A 1 107 ? -5.477 16.280 24.431 1.00 71.88 107 LYS A N 1
ATOM 871 C CA . LYS A 1 107 ? -6.221 17.501 24.742 1.00 71.88 107 LYS A CA 1
ATOM 872 C C . LYS A 1 107 ? -7.397 17.640 23.765 1.00 71.88 107 LYS A C 1
ATOM 874 O O . LYS A 1 107 ? -7.206 17.587 22.553 1.00 71.88 107 LYS A O 1
ATOM 879 N N . ASP A 1 108 ? -8.598 17.815 24.311 1.00 80.62 108 ASP A N 1
ATOM 880 C CA . ASP A 1 108 ? -9.857 17.955 23.567 1.00 80.62 108 ASP A CA 1
ATOM 881 C C . ASP A 1 108 ? -10.274 16.713 22.743 1.00 80.62 108 ASP A C 1
ATOM 883 O O . ASP A 1 108 ? -11.047 16.846 21.794 1.00 80.62 108 ASP A O 1
ATOM 887 N N . ASN A 1 109 ? -9.784 15.510 23.093 1.00 86.12 109 ASN A N 1
ATOM 888 C CA . ASN A 1 109 ? -10.071 14.245 22.392 1.00 86.12 109 ASN A CA 1
ATOM 889 C C . ASN A 1 109 ? -9.789 14.309 20.877 1.00 86.12 109 ASN A C 1
ATOM 891 O O . ASN A 1 109 ? -10.519 13.731 20.068 1.00 86.12 109 ASN A O 1
ATOM 895 N N . ARG A 1 110 ? -8.747 15.048 20.479 1.00 88.00 110 ARG A N 1
ATOM 896 C CA . ARG A 1 110 ? -8.426 15.313 19.074 1.00 88.00 110 ARG A CA 1
ATOM 897 C C . ARG A 1 110 ? -7.010 14.877 18.730 1.00 88.00 110 ARG A C 1
ATOM 899 O O . ARG A 1 110 ? -6.064 15.223 19.436 1.00 88.00 110 ARG A O 1
ATOM 906 N N . VAL A 1 111 ? -6.864 14.215 17.588 1.00 89.69 111 VAL A N 1
ATOM 907 C CA . VAL A 1 111 ? -5.578 14.036 16.911 1.00 89.69 111 VAL A CA 1
ATOM 908 C C . VAL A 1 111 ? -5.508 15.066 15.798 1.00 89.69 111 VAL A C 1
ATOM 910 O O . VAL A 1 111 ? -6.401 15.142 14.958 1.00 89.69 111 VAL A O 1
ATOM 913 N N . LYS A 1 112 ? -4.463 15.889 15.805 1.00 91.69 112 LYS A N 1
ATOM 914 C CA . LYS A 1 112 ? -4.247 16.895 14.770 1.00 91.69 112 LYS A CA 1
ATOM 915 C C . LYS A 1 112 ? -2.887 16.676 14.133 1.00 91.69 112 LYS A C 1
ATOM 917 O O . LYS A 1 112 ? -1.893 16.644 14.853 1.00 91.69 112 LYS A O 1
ATOM 922 N N . ASP A 1 113 ? -2.881 16.599 12.808 1.00 91.19 113 ASP A N 1
ATOM 923 C CA . ASP A 1 113 ? -1.677 16.604 11.975 1.00 91.19 113 ASP A CA 1
ATOM 924 C C . ASP A 1 113 ? -0.650 15.514 12.343 1.00 91.19 113 ASP A C 1
ATOM 926 O O . ASP A 1 113 ? 0.569 15.704 12.286 1.00 91.19 113 ASP A O 1
ATOM 930 N N . LYS A 1 114 ? -1.150 14.346 12.765 1.00 92.31 114 LYS A N 1
ATOM 931 C CA . LYS A 1 114 ? -0.300 13.209 13.126 1.00 92.31 114 LYS A CA 1
ATOM 932 C C . LYS A 1 114 ? 0.241 12.581 11.846 1.00 92.31 114 LYS A C 1
ATOM 934 O O . LYS A 1 114 ? -0.544 12.199 10.984 1.00 92.31 114 LYS A O 1
ATOM 939 N N . CYS A 1 115 ? 1.562 12.447 11.750 1.00 94.38 115 CYS A N 1
ATOM 940 C CA . CYS A 1 115 ? 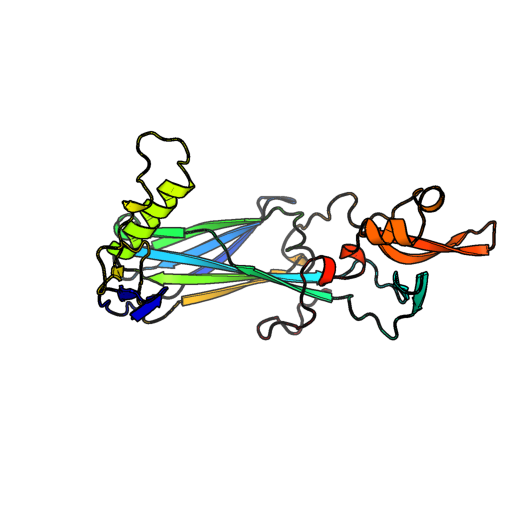2.202 11.670 10.691 1.00 94.38 115 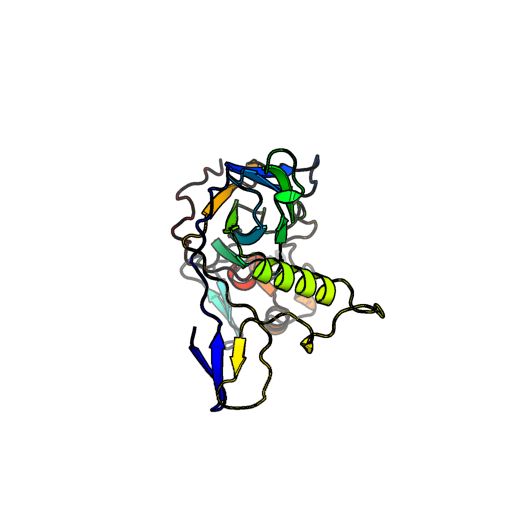CYS A CA 1
ATOM 941 C C . CYS A 1 115 ? 1.848 10.184 10.860 1.00 94.38 115 CYS A C 1
ATOM 943 O O . CYS A 1 115 ? 2.003 9.641 11.958 1.00 94.38 115 CYS A O 1
ATOM 945 N N . LEU A 1 116 ? 1.323 9.565 9.801 1.00 93.88 116 LEU A N 1
ATOM 946 C CA . LEU A 1 116 ? 1.065 8.126 9.735 1.00 93.88 116 LEU A CA 1
ATOM 947 C C . LEU A 1 116 ? 2.312 7.387 9.269 1.00 93.88 116 LEU A C 1
ATOM 949 O O . LEU A 1 116 ? 2.730 6.452 9.936 1.00 93.88 116 LEU A O 1
ATOM 953 N N . TYR A 1 117 ? 2.884 7.823 8.148 1.00 95.19 117 TYR A N 1
ATOM 954 C CA . TYR A 1 117 ? 4.082 7.254 7.538 1.00 95.19 117 TYR A CA 1
ATOM 955 C C . TYR A 1 117 ? 4.681 8.251 6.538 1.00 95.19 117 TYR A C 1
ATOM 957 O O . TYR A 1 117 ? 4.025 9.220 6.135 1.00 95.19 117 TYR A O 1
ATOM 965 N N . SER A 1 118 ? 5.920 7.991 6.128 1.00 95.38 118 SER A N 1
ATOM 966 C CA . SER A 1 118 ? 6.640 8.776 5.125 1.00 95.38 118 SER A CA 1
ATOM 967 C C . SER A 1 118 ? 7.189 7.860 4.034 1.00 95.38 118 SER A C 1
ATOM 969 O O . SER A 1 118 ? 7.559 6.722 4.312 1.00 95.38 118 SER A O 1
ATOM 971 N N . ILE A 1 119 ? 7.231 8.361 2.802 1.00 95.00 119 ILE A N 1
ATOM 972 C CA . ILE A 1 119 ? 7.799 7.678 1.635 1.00 95.00 119 ILE A CA 1
ATOM 973 C C . ILE A 1 119 ? 8.897 8.574 1.053 1.00 95.00 119 ILE A C 1
ATOM 975 O O . ILE A 1 119 ? 8.711 9.790 0.942 1.00 95.00 119 ILE A O 1
ATOM 979 N N . GLU A 1 120 ? 10.028 7.978 0.681 1.00 93.69 120 GLU A N 1
ATOM 980 C CA . GLU A 1 120 ? 11.153 8.683 0.061 1.00 93.69 120 GLU A CA 1
ATOM 981 C C . GLU A 1 120 ? 10.745 9.307 -1.287 1.00 93.69 120 GLU A C 1
ATOM 983 O O . GLU A 1 120 ? 9.928 8.766 -2.037 1.00 93.69 120 GLU A O 1
ATOM 988 N N . ALA A 1 121 ? 11.312 10.470 -1.614 1.00 90.44 121 ALA A N 1
ATOM 989 C CA . ALA A 1 121 ? 10.938 11.232 -2.811 1.00 90.44 121 ALA A CA 1
ATOM 990 C C . ALA A 1 121 ? 11.316 10.563 -4.144 1.00 90.44 121 ALA A C 1
ATOM 992 O O . ALA A 1 121 ? 10.885 11.036 -5.197 1.00 90.44 121 ALA A O 1
ATOM 993 N N . ASP A 1 122 ? 12.161 9.534 -4.120 1.00 90.88 122 ASP A N 1
ATOM 994 C CA . ASP A 1 122 ? 12.602 8.760 -5.281 1.00 90.88 122 ASP A CA 1
ATOM 995 C C . ASP A 1 122 ? 11.958 7.363 -5.366 1.00 90.88 122 ASP A C 1
ATOM 997 O O . ASP A 1 122 ? 12.259 6.596 -6.287 1.00 90.88 122 ASP A O 1
ATOM 1001 N N . ASP A 1 123 ? 11.006 7.053 -4.476 1.00 93.62 123 ASP A N 1
ATOM 1002 C CA . ASP A 1 123 ? 10.198 5.838 -4.561 1.00 93.62 123 ASP A CA 1
ATOM 1003 C C . ASP A 1 123 ? 9.291 5.887 -5.806 1.00 93.62 123 ASP A C 1
ATOM 1005 O O . ASP A 1 123 ? 8.576 6.859 -6.076 1.00 93.62 123 ASP A O 1
ATOM 1009 N N . ILE A 1 124 ? 9.276 4.787 -6.563 1.00 91.19 124 ILE A N 1
ATOM 1010 C CA . ILE A 1 124 ? 8.479 4.619 -7.782 1.00 91.19 124 ILE A CA 1
ATOM 1011 C C . ILE A 1 124 ? 6.973 4.835 -7.568 1.00 91.19 124 ILE A C 1
ATOM 1013 O O . ILE A 1 124 ? 6.262 5.147 -8.527 1.00 91.19 124 ILE A O 1
ATOM 1017 N N . ARG A 1 125 ? 6.477 4.719 -6.330 1.00 94.00 125 ARG A N 1
ATOM 1018 C CA . ARG A 1 125 ? 5.105 5.079 -5.938 1.00 94.00 125 ARG A CA 1
ATOM 1019 C C . ARG A 1 125 ? 4.708 6.483 -6.387 1.00 94.00 125 ARG A C 1
ATOM 1021 O O . ARG A 1 125 ? 3.558 6.708 -6.754 1.00 94.00 125 ARG A O 1
ATOM 1028 N N . PHE A 1 126 ? 5.669 7.402 -6.419 1.00 93.81 126 PHE A N 1
ATOM 1029 C CA . PHE A 1 126 ? 5.484 8.790 -6.826 1.00 93.81 126 PHE A CA 1
ATOM 1030 C C . PHE A 1 126 ? 5.843 9.070 -8.287 1.00 93.81 126 PHE A C 1
ATOM 1032 O O . PHE A 1 126 ? 5.858 10.228 -8.697 1.00 93.81 126 PHE A O 1
ATOM 1039 N N . SER A 1 127 ? 6.096 8.038 -9.097 1.00 90.75 127 SER A N 1
ATOM 1040 C CA . SER A 1 127 ? 6.481 8.201 -10.507 1.00 90.75 127 SER A CA 1
ATOM 1041 C C . SER A 1 127 ? 5.347 8.653 -11.435 1.00 90.75 127 SER A C 1
ATOM 1043 O O . SER A 1 127 ? 5.629 9.124 -12.538 1.00 90.75 127 SER A O 1
ATOM 1045 N N . CYS A 1 128 ? 4.080 8.484 -11.037 1.00 91.94 128 CYS A N 1
ATOM 1046 C CA . CYS A 1 128 ? 2.911 8.951 -11.797 1.00 91.94 128 CYS A CA 1
ATOM 1047 C C . CYS A 1 128 ? 1.807 9.514 -10.887 1.00 91.94 128 CYS A C 1
ATOM 1049 O O . CYS A 1 128 ? 1.581 10.717 -10.806 1.00 91.94 128 CYS A O 1
ATOM 1051 N N . CYS A 1 129 ? 1.051 8.637 -10.233 1.00 94.44 129 CYS A N 1
ATOM 1052 C CA . CYS A 1 129 ? 0.042 9.047 -9.270 1.00 94.44 129 CYS A CA 1
ATOM 1053 C C . CYS A 1 129 ? -0.006 8.030 -8.147 1.00 94.44 129 CYS A C 1
ATOM 1055 O O . CYS A 1 129 ? -0.074 6.824 -8.391 1.00 94.44 129 CYS A O 1
ATOM 1057 N N . TYR A 1 130 ? -0.011 8.557 -6.935 1.00 96.56 130 TYR A N 1
ATOM 1058 C CA . TYR A 1 130 ? -0.133 7.812 -5.706 1.00 96.56 130 TYR A CA 1
ATOM 1059 C C . TYR A 1 130 ? -1.508 8.047 -5.085 1.00 96.56 130 TYR A C 1
ATOM 1061 O O . TYR A 1 130 ? -2.055 9.148 -5.134 1.00 96.56 130 TYR A O 1
ATOM 1069 N N . SER A 1 131 ? -2.071 7.023 -4.464 1.00 97.44 131 SER A N 1
ATOM 1070 C CA . SER A 1 131 ? -3.268 7.116 -3.649 1.00 97.44 131 SER A CA 1
ATOM 1071 C C . SER A 1 131 ? -3.058 6.357 -2.354 1.00 97.44 131 SER A C 1
ATOM 1073 O O . SER A 1 131 ? -2.486 5.271 -2.338 1.00 97.44 131 SER A O 1
ATOM 1075 N N . THR A 1 132 ? -3.577 6.920 -1.272 1.00 97.44 132 THR A N 1
ATOM 1076 C CA . THR A 1 132 ? -3.662 6.235 0.013 1.00 97.44 132 THR A CA 1
ATOM 1077 C C . THR A 1 132 ? -5.065 6.351 0.564 1.00 97.44 132 THR A C 1
ATOM 1079 O O . THR A 1 132 ? -5.706 7.401 0.438 1.00 97.44 132 THR A O 1
ATOM 1082 N N . ILE A 1 133 ? -5.554 5.264 1.151 1.00 97.56 133 ILE A N 1
ATOM 1083 C CA . ILE A 1 133 ? -6.790 5.230 1.920 1.00 97.56 133 ILE A CA 1
ATOM 1084 C C . ILE A 1 133 ? -6.460 4.937 3.376 1.00 97.56 133 ILE A C 1
ATOM 1086 O O . ILE A 1 133 ? -5.975 3.864 3.722 1.00 97.56 133 ILE A O 1
ATOM 1090 N N . VAL A 1 134 ? -6.751 5.901 4.243 1.00 97.75 134 VAL A N 1
ATOM 1091 C CA . VAL A 1 134 ? -6.629 5.733 5.690 1.00 97.75 134 VAL A CA 1
ATOM 1092 C C . VAL A 1 134 ? -7.928 5.138 6.204 1.00 97.75 134 VAL A C 1
ATOM 1094 O O . VAL A 1 134 ? -9.011 5.664 5.934 1.00 97.75 134 VAL A O 1
ATOM 1097 N N . LYS A 1 135 ? -7.820 4.053 6.967 1.00 96.81 135 LYS A N 1
ATOM 1098 C CA . LYS A 1 135 ? -8.943 3.368 7.600 1.00 96.81 135 LYS A CA 1
ATOM 1099 C C . LYS A 1 135 ? -8.850 3.548 9.107 1.00 96.81 135 LYS A C 1
ATOM 1101 O O . LYS A 1 135 ? -7.828 3.283 9.732 1.00 96.81 135 LYS A O 1
ATOM 1106 N N . GLN A 1 136 ? -9.940 4.020 9.695 1.00 96.38 136 GLN A N 1
ATOM 1107 C CA . GLN A 1 136 ? -10.069 4.307 11.115 1.00 96.38 136 GLN A CA 1
ATOM 1108 C C . GLN A 1 136 ? -11.126 3.401 11.729 1.00 96.38 136 GLN A C 1
ATOM 1110 O O . GLN A 1 136 ? -12.242 3.263 11.216 1.00 96.38 136 GLN A O 1
ATOM 1115 N N . ARG A 1 137 ? -10.778 2.817 12.877 1.00 96.06 137 ARG A N 1
ATOM 1116 C CA . ARG A 1 137 ? -11.669 1.990 13.687 1.00 96.06 137 ARG A CA 1
ATOM 1117 C C . ARG A 1 137 ? -11.590 2.410 15.140 1.00 96.06 137 ARG A C 1
ATOM 1119 O O . ARG A 1 137 ? -10.513 2.425 15.728 1.00 96.06 137 ARG A O 1
ATOM 1126 N N . LYS A 1 138 ? -12.743 2.696 15.734 1.00 95.69 138 LYS A N 1
ATOM 1127 C CA . LYS A 1 138 ? -12.867 2.787 17.185 1.00 95.69 138 LYS A CA 1
ATOM 1128 C C . LYS A 1 138 ? -12.851 1.373 17.755 1.00 95.69 138 LYS A C 1
ATOM 1130 O O . LYS A 1 138 ? -13.558 0.492 17.255 1.00 95.69 138 LYS A O 1
ATOM 1135 N N . ILE A 1 139 ? -12.023 1.157 18.769 1.00 95.56 139 ILE A N 1
ATOM 1136 C CA . ILE A 1 139 ? -11.760 -0.167 19.339 1.00 95.56 139 ILE A CA 1
ATOM 1137 C C . ILE A 1 139 ? -12.034 -0.190 20.841 1.00 95.56 139 ILE A C 1
ATOM 1139 O O . ILE A 1 139 ? -12.031 0.839 21.520 1.00 95.56 139 ILE A O 1
ATOM 1143 N N . SER A 1 140 ? -12.290 -1.388 21.365 1.00 94.19 140 SER A N 1
ATOM 1144 C CA . SER A 1 140 ? -12.446 -1.585 22.808 1.00 94.19 140 SER A CA 1
ATOM 1145 C C . SER A 1 140 ? -11.111 -1.396 23.537 1.00 94.19 140 SER A C 1
ATOM 1147 O O . SER A 1 140 ? -10.042 -1.550 22.948 1.00 94.19 140 SER A O 1
ATOM 1149 N N . LYS A 1 141 ? -11.160 -1.117 24.843 1.00 92.31 141 LYS A N 1
ATOM 1150 C CA . LYS A 1 141 ? -9.947 -1.006 25.666 1.00 92.31 141 LYS A CA 1
ATOM 1151 C C . LYS A 1 141 ? -9.115 -2.296 25.646 1.00 92.31 141 LYS A C 1
ATOM 1153 O O . LYS A 1 141 ? -7.906 -2.235 25.477 1.00 92.31 141 LYS A O 1
ATOM 1158 N N . SER A 1 142 ? -9.767 -3.452 25.742 1.00 92.81 142 SER A N 1
ATOM 1159 C CA . SER A 1 142 ? -9.096 -4.756 25.705 1.00 92.81 142 SER A CA 1
ATOM 1160 C C . SER A 1 142 ? -8.457 -5.055 24.340 1.00 92.81 142 SER A C 1
ATOM 1162 O O . SER A 1 142 ? -7.384 -5.647 24.281 1.00 92.81 142 SER A O 1
ATOM 1164 N N . GLU A 1 143 ? -9.062 -4.590 23.240 1.00 95.06 143 GLU A N 1
ATOM 1165 C CA . GLU A 1 143 ? -8.447 -4.657 21.905 1.00 95.06 143 GLU A CA 1
ATOM 1166 C C . GLU A 1 143 ? -7.219 -3.742 21.800 1.00 95.06 143 GLU A C 1
ATOM 1168 O O . GLU A 1 143 ? -6.200 -4.133 21.235 1.00 95.06 143 GLU A O 1
ATOM 1173 N N . TYR A 1 144 ? -7.293 -2.536 22.372 1.00 94.25 144 TYR A N 1
ATOM 1174 C CA . TYR A 1 144 ? -6.163 -1.607 22.425 1.00 94.25 144 TYR A CA 1
ATOM 1175 C C . TYR A 1 144 ? -4.986 -2.195 23.212 1.00 94.25 144 TYR A C 1
ATOM 1177 O O . TYR A 1 144 ? -3.858 -2.160 22.730 1.00 94.25 144 TYR A O 1
ATOM 1185 N N . GLU A 1 145 ? -5.249 -2.779 24.384 1.00 92.81 145 GLU A N 1
ATOM 1186 C CA . GLU A 1 145 ? -4.242 -3.451 25.217 1.00 92.81 145 GLU A CA 1
ATOM 1187 C C . GLU A 1 145 ? -3.570 -4.607 24.460 1.00 92.81 145 GLU A C 1
ATOM 1189 O O . GLU A 1 145 ? -2.348 -4.730 24.483 1.00 92.81 145 GLU A O 1
ATOM 1194 N N . TYR A 1 146 ? -4.338 -5.397 23.701 1.00 93.62 146 TYR A N 1
ATOM 1195 C CA . TYR A 1 146 ? -3.777 -6.439 22.837 1.00 93.62 146 TYR A CA 1
ATOM 1196 C C . TYR A 1 146 ? -2.791 -5.892 21.804 1.00 93.62 146 TYR A C 1
ATOM 1198 O O . TYR A 1 146 ? -1.669 -6.393 21.696 1.00 93.62 146 TYR A O 1
ATOM 1206 N N . TYR A 1 147 ? -3.181 -4.862 21.050 1.00 93.50 147 TYR A N 1
ATOM 1207 C CA . TYR A 1 147 ? -2.291 -4.272 20.052 1.00 93.50 147 TYR A CA 1
ATOM 1208 C C . TYR A 1 147 ? -1.090 -3.572 20.688 1.00 93.50 147 TYR A C 1
ATOM 1210 O O . TYR A 1 147 ? 0.001 -3.630 20.128 1.00 93.50 147 TYR A O 1
ATOM 1218 N N . GLN A 1 148 ? -1.256 -2.975 21.869 1.00 91.81 148 GLN A N 1
ATOM 1219 C CA . GLN A 1 148 ? -0.162 -2.365 22.615 1.00 91.81 148 GLN A CA 1
ATOM 1220 C C . GLN A 1 148 ? 0.903 -3.399 23.005 1.00 91.81 148 GLN A C 1
ATOM 1222 O O . GLN A 1 148 ? 2.087 -3.156 22.784 1.00 91.81 148 GLN A O 1
ATOM 1227 N N . GLU A 1 149 ? 0.508 -4.561 23.532 1.00 90.12 149 GLU A N 1
ATOM 1228 C CA . GLU A 1 149 ? 1.459 -5.638 23.844 1.00 90.12 149 GLU A CA 1
ATOM 1229 C C . GLU A 1 149 ? 2.064 -6.257 22.573 1.00 90.12 149 GLU A C 1
ATOM 1231 O O . GLU A 1 149 ? 3.248 -6.589 22.542 1.00 90.12 149 GLU A O 1
ATOM 1236 N N . LYS A 1 150 ? 1.293 -6.344 21.481 1.00 89.31 150 LYS A N 1
ATOM 1237 C CA . LYS A 1 150 ? 1.797 -6.819 20.183 1.00 89.31 150 LYS A CA 1
ATOM 1238 C C . LYS A 1 150 ? 2.862 -5.893 19.582 1.00 89.31 150 LYS A C 1
ATOM 1240 O O . LYS A 1 150 ? 3.817 -6.387 18.989 1.00 89.31 150 LYS A O 1
ATOM 1245 N N . ILE A 1 151 ? 2.722 -4.575 19.735 1.00 88.31 151 ILE A N 1
ATOM 1246 C CA . ILE A 1 151 ? 3.748 -3.608 19.313 1.00 88.31 151 ILE A CA 1
ATOM 1247 C C . ILE A 1 151 ? 5.031 -3.821 20.125 1.00 88.31 151 ILE A C 1
ATOM 1249 O O . ILE A 1 151 ? 6.092 -3.993 19.531 1.00 88.31 151 ILE A O 1
ATOM 1253 N N . LYS A 1 152 ? 4.930 -3.923 21.460 1.00 85.94 152 LYS A N 1
ATOM 1254 C CA . LYS A 1 152 ? 6.090 -4.180 22.337 1.00 85.94 152 LYS A CA 1
ATOM 1255 C C . LYS A 1 152 ? 6.839 -5.457 21.951 1.00 85.94 152 LYS A C 1
ATOM 1257 O O . LYS A 1 152 ? 8.062 -5.447 21.894 1.00 85.94 152 LYS A O 1
ATOM 1262 N N . LEU A 1 153 ? 6.118 -6.536 21.631 1.00 83.31 153 LEU A N 1
ATOM 1263 C CA . LEU A 1 153 ? 6.715 -7.787 21.141 1.00 83.31 153 LEU A CA 1
ATOM 1264 C C . LEU A 1 153 ? 7.569 -7.602 19.881 1.00 83.31 153 LEU A C 1
ATOM 1266 O O . LEU A 1 153 ? 8.630 -8.213 19.765 1.00 83.31 153 LEU A O 1
ATOM 1270 N N . ASN A 1 154 ? 7.078 -6.811 18.926 1.00 79.56 154 ASN A N 1
ATOM 1271 C CA . ASN A 1 154 ? 7.730 -6.623 17.634 1.00 79.56 154 ASN A CA 1
ATOM 1272 C C . ASN A 1 154 ? 8.909 -5.641 17.712 1.00 79.56 154 ASN A C 1
ATOM 1274 O O . ASN A 1 154 ? 9.920 -5.859 17.048 1.00 79.56 154 ASN A O 1
ATOM 1278 N N . GLU A 1 155 ? 8.788 -4.572 18.503 1.00 74.31 155 GLU A N 1
ATOM 1279 C CA . GLU A 1 155 ? 9.796 -3.506 18.591 1.00 74.31 155 GLU A CA 1
ATOM 1280 C C . GLU A 1 155 ? 10.931 -3.831 19.573 1.00 74.31 155 GLU A C 1
ATOM 1282 O O . GLU A 1 155 ? 12.078 -3.453 19.340 1.00 74.31 155 GLU A O 1
ATOM 1287 N N . GLU A 1 156 ? 10.654 -4.568 20.653 1.00 64.00 156 GLU A N 1
ATOM 1288 C CA . GLU A 1 156 ? 11.631 -4.844 21.712 1.00 64.00 156 GLU A CA 1
ATOM 1289 C C . GLU A 1 156 ? 12.310 -6.216 21.577 1.00 64.00 156 GLU A C 1
ATOM 1291 O O . GLU A 1 156 ? 12.711 -6.794 22.586 1.00 64.00 156 GLU A O 1
ATOM 1296 N N . MET A 1 157 ? 12.476 -6.768 20.368 1.00 55.66 157 MET A N 1
ATOM 1297 C CA . MET A 1 157 ? 13.161 -8.058 20.174 1.00 55.66 157 MET A CA 1
ATOM 1298 C C . MET A 1 157 ? 14.587 -8.044 20.776 1.00 55.66 157 MET A C 1
ATOM 1300 O O . MET A 1 157 ? 15.553 -7.659 20.121 1.00 55.66 157 MET A O 1
ATOM 1304 N N . GLY A 1 158 ? 14.726 -8.470 22.040 1.00 55.94 158 GLY A N 1
ATOM 1305 C CA . GLY A 1 158 ? 15.993 -8.508 22.781 1.00 55.94 158 GLY A CA 1
ATOM 1306 C C . GLY A 1 158 ? 15.965 -8.003 24.234 1.00 55.94 158 GLY A C 1
ATOM 1307 O O . GLY A 1 158 ? 16.975 -8.145 24.925 1.00 55.94 158 GLY A O 1
ATOM 1308 N N . GLY A 1 159 ? 14.860 -7.432 24.729 1.00 63.34 159 GLY A N 1
ATOM 1309 C CA . GLY A 1 159 ? 14.732 -7.005 26.131 1.00 63.34 159 GLY A CA 1
ATOM 1310 C C . GLY A 1 159 ? 14.414 -8.153 27.107 1.00 63.34 159 GLY A C 1
ATOM 1311 O O . GLY A 1 159 ? 13.740 -9.115 26.759 1.00 63.34 159 GLY A O 1
ATOM 1312 N N . LEU A 1 160 ? 14.846 -8.048 28.372 1.00 66.44 160 LEU A N 1
ATOM 1313 C CA . LEU A 1 160 ? 14.494 -9.020 29.431 1.00 66.44 160 LEU A CA 1
ATOM 1314 C C . LEU A 1 160 ? 13.016 -8.915 29.876 1.00 66.44 160 LEU A C 1
ATOM 1316 O O . LEU A 1 160 ? 12.519 -9.796 30.571 1.00 66.44 160 LEU A O 1
ATOM 1320 N N . PHE A 1 161 ? 12.333 -7.825 29.514 1.00 68.69 161 PHE A N 1
ATOM 1321 C CA . PHE A 1 161 ? 10.977 -7.483 29.970 1.00 68.69 161 PHE A CA 1
ATOM 1322 C C . PHE A 1 161 ? 9.931 -7.504 28.853 1.00 68.69 161 PHE A C 1
ATOM 1324 O O . PHE A 1 161 ? 8.829 -6.992 29.032 1.00 68.69 161 PHE A O 1
ATOM 1331 N N . VAL A 1 162 ? 10.278 -8.094 27.713 1.00 68.00 162 VAL A N 1
ATOM 1332 C CA . VAL A 1 162 ? 9.350 -8.274 26.600 1.00 68.00 162 VAL A CA 1
ATOM 1333 C C . VAL A 1 162 ? 8.335 -9.338 27.020 1.00 68.00 162 VAL A C 1
ATOM 1335 O O . VAL A 1 162 ? 8.766 -10.409 27.467 1.00 68.00 162 VAL A O 1
ATOM 1338 N N . PRO A 1 163 ? 7.019 -9.082 26.908 1.00 68.75 163 PRO A N 1
ATOM 1339 C CA . PRO A 1 163 ? 6.022 -10.116 27.167 1.00 68.75 163 PRO A CA 1
ATOM 1340 C C . PRO A 1 163 ? 6.310 -11.335 26.282 1.00 68.75 163 PRO A C 1
ATOM 1342 O O . PRO A 1 163 ? 6.842 -11.202 25.186 1.00 68.75 163 PRO A O 1
ATOM 1345 N N . GLN A 1 164 ? 5.993 -12.548 26.720 1.00 75.25 164 GLN A N 1
ATOM 1346 C CA . GLN A 1 164 ? 6.054 -13.698 25.815 1.00 75.25 164 GLN A CA 1
ATOM 1347 C C . GLN A 1 164 ? 4.828 -13.695 24.891 1.00 75.25 164 GLN A C 1
ATOM 1349 O O . GLN A 1 164 ? 3.755 -13.259 25.307 1.00 75.25 164 GLN A O 1
ATOM 1354 N N . PRO A 1 165 ? 4.903 -14.239 23.661 1.00 77.75 165 PRO A N 1
ATOM 1355 C CA . PRO A 1 165 ? 3.733 -14.330 22.783 1.00 77.75 165 PRO A CA 1
ATOM 1356 C C . PRO A 1 165 ? 2.510 -15.002 23.434 1.00 77.75 165 PRO A C 1
ATOM 1358 O O . PRO A 1 165 ? 1.377 -14.616 23.159 1.00 77.75 165 PRO A O 1
ATOM 1361 N N . SER A 1 166 ? 2.724 -15.971 24.332 1.00 76.81 166 SER A N 1
ATOM 1362 C CA . SER A 1 166 ? 1.670 -16.635 25.115 1.00 76.81 166 SER A CA 1
ATOM 1363 C C . SER A 1 166 ? 1.023 -15.755 26.192 1.00 76.81 166 SER A C 1
ATOM 1365 O O . SER A 1 166 ? -0.028 -16.116 26.716 1.00 76.81 166 SER A O 1
ATOM 1367 N N . GLU A 1 167 ? 1.641 -14.629 26.542 1.00 81.31 167 GLU A N 1
ATOM 1368 C CA . GLU A 1 167 ? 1.137 -13.655 27.518 1.00 81.31 167 GLU A CA 1
ATOM 1369 C C . GLU A 1 167 ? 0.284 -12.561 26.863 1.00 81.31 167 GLU A C 1
ATOM 1371 O O . GLU A 1 167 ? -0.308 -11.746 27.571 1.00 81.31 167 GLU A O 1
ATOM 1376 N N . LEU A 1 168 ? 0.174 -12.549 25.526 1.00 85.12 168 LEU A N 1
ATOM 1377 C CA . LEU A 1 168 ? -0.725 -11.630 24.838 1.00 85.12 168 LEU A CA 1
ATOM 1378 C C . LEU A 1 168 ? -2.171 -11.843 25.306 1.00 85.12 168 LEU A C 1
ATOM 1380 O O . LEU A 1 168 ? -2.661 -12.980 25.277 1.00 85.12 168 LEU A O 1
ATOM 1384 N N . PRO A 1 169 ? -2.894 -10.769 25.668 1.00 87.00 169 PRO A N 1
ATOM 1385 C CA . PRO A 1 169 ? -4.293 -10.893 26.041 1.00 87.00 169 PRO A CA 1
ATOM 1386 C C . PRO A 1 169 ? -5.093 -11.406 24.838 1.00 87.00 169 PRO A C 1
ATOM 1388 O O . PRO A 1 169 ? -5.015 -10.861 23.741 1.00 87.00 169 PRO A O 1
ATOM 1391 N N . SER A 1 170 ? -5.874 -12.466 25.026 1.00 90.31 170 SER A N 1
ATOM 1392 C CA . SER A 1 170 ? -6.717 -13.026 23.972 1.00 90.31 170 SER A CA 1
ATOM 1393 C C . SER A 1 170 ? -8.158 -13.105 24.437 1.00 90.31 170 SER A C 1
ATOM 1395 O O . SER A 1 170 ? -8.433 -13.520 25.559 1.00 90.31 170 SER A O 1
ATOM 1397 N N . ASN A 1 171 ? -9.080 -12.745 23.546 1.00 93.94 171 ASN A N 1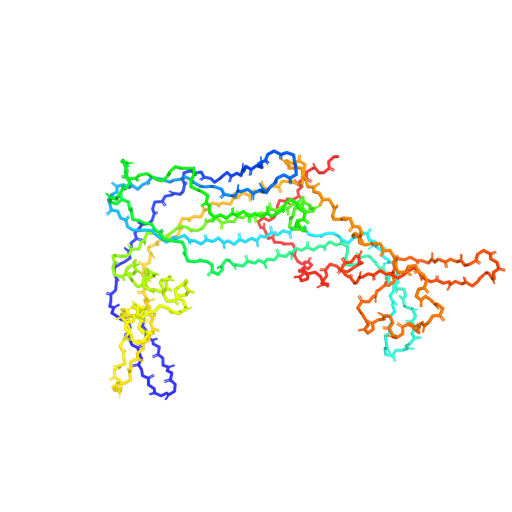
ATOM 1398 C CA . ASN A 1 171 ? -10.503 -12.992 23.746 1.00 93.94 171 ASN A CA 1
ATOM 1399 C C . ASN A 1 171 ? -10.977 -14.262 23.022 1.00 93.94 171 ASN A C 1
ATOM 1401 O O . ASN A 1 171 ? -12.177 -14.443 22.838 1.00 93.94 171 ASN A O 1
ATOM 1405 N N . ILE A 1 172 ? -10.059 -15.121 22.568 1.00 93.56 172 ILE A N 1
ATOM 1406 C CA . ILE A 1 172 ? -10.356 -16.377 21.879 1.00 93.56 172 ILE A CA 1
ATOM 1407 C C . ILE A 1 172 ? -9.997 -17.534 22.807 1.00 93.56 172 ILE A C 1
ATOM 1409 O O . ILE A 1 172 ? -8.866 -17.644 23.272 1.00 93.56 172 ILE A O 1
ATOM 1413 N N . ARG A 1 173 ? -10.947 -18.440 23.033 1.00 91.81 173 ARG A N 1
ATOM 1414 C CA . ARG A 1 173 ? -10.739 -19.646 23.841 1.00 91.81 173 ARG A CA 1
ATOM 1415 C C . ARG A 1 173 ? -11.045 -20.901 23.038 1.00 91.81 173 ARG A C 1
ATOM 1417 O O . ARG A 1 173 ? -11.981 -20.912 22.237 1.00 91.81 173 ARG A O 1
ATOM 1424 N N . CYS A 1 174 ? -10.270 -21.957 23.263 1.00 92.44 174 CYS A N 1
ATOM 1425 C CA . CYS A 1 174 ? -10.627 -23.289 22.795 1.00 92.44 174 CYS A CA 1
ATOM 1426 C C . CYS A 1 174 ? -11.739 -23.849 23.695 1.00 92.44 174 CYS A C 1
ATOM 1428 O O . CYS A 1 174 ? -11.645 -23.767 24.917 1.00 92.44 174 CYS A O 1
ATOM 1430 N N . GLU A 1 175 ? -12.808 -24.386 23.108 1.00 92.12 175 GLU A N 1
ATOM 1431 C CA . GLU A 1 175 ? -13.877 -25.057 23.865 1.00 92.12 175 GLU A CA 1
ATOM 1432 C C . GLU A 1 175 ? -13.708 -26.579 23.908 1.00 92.12 175 GLU A C 1
ATOM 1434 O O . GLU A 1 175 ? -14.325 -27.242 24.738 1.00 92.12 175 GLU A O 1
ATOM 1439 N N . SER A 1 176 ? -12.895 -27.145 23.014 1.00 89.00 176 SER A N 1
ATOM 1440 C CA . SER A 1 176 ? -12.714 -28.594 22.871 1.00 89.00 176 SER A CA 1
ATOM 1441 C C . SER A 1 176 ? -11.476 -29.147 23.579 1.00 89.00 176 SER A C 1
ATOM 1443 O O . SER A 1 176 ? -11.389 -30.360 23.761 1.00 89.00 176 SER A O 1
ATOM 1445 N N . SER A 1 177 ? -10.522 -28.298 23.969 1.00 89.56 177 SER A N 1
ATOM 1446 C CA . SER A 1 177 ? -9.267 -28.701 24.616 1.00 89.56 177 SER A CA 1
ATOM 1447 C C . SER A 1 177 ? -8.624 -27.557 25.410 1.00 89.56 177 SER A C 1
ATOM 1449 O O . SER A 1 177 ? -9.032 -26.406 25.286 1.00 89.56 177 SER A O 1
ATOM 1451 N N . ASP A 1 178 ? -7.569 -27.856 26.176 1.00 87.56 178 ASP A N 1
ATOM 1452 C CA . ASP A 1 178 ? -6.795 -26.872 26.959 1.00 87.56 178 ASP A CA 1
ATOM 1453 C C . ASP A 1 178 ? -5.810 -26.041 26.106 1.00 87.56 178 ASP A C 1
ATOM 1455 O O . ASP A 1 178 ? -4.911 -25.381 26.629 1.00 87.56 178 ASP A O 1
ATOM 1459 N N . LYS A 1 179 ? -5.930 -26.085 24.772 1.00 89.44 179 LYS A N 1
ATOM 1460 C CA . LYS A 1 179 ? -5.072 -25.307 23.874 1.00 89.44 179 LYS A CA 1
ATOM 1461 C C . LYS A 1 179 ? -5.380 -23.816 24.002 1.00 89.44 179 LYS A C 1
ATOM 1463 O O . LYS A 1 179 ? -6.532 -23.394 23.902 1.00 89.44 179 LYS A O 1
ATOM 1468 N N . GLN A 1 180 ? -4.335 -23.007 24.122 1.00 85.44 180 GLN A N 1
ATOM 1469 C CA . GLN A 1 180 ? -4.453 -21.553 24.109 1.00 85.44 180 GLN A CA 1
ATOM 1470 C C . GLN A 1 180 ? -4.416 -21.027 22.670 1.00 85.44 180 GLN A C 1
ATOM 1472 O O . GLN A 1 180 ? -3.581 -21.445 21.868 1.00 85.44 180 GLN A O 1
ATOM 1477 N N . ALA A 1 181 ? -5.320 -20.104 22.347 1.00 88.44 181 ALA A N 1
ATOM 1478 C CA . ALA A 1 181 ? -5.268 -19.330 21.115 1.00 88.44 181 ALA A CA 1
ATOM 1479 C C . ALA A 1 181 ? -4.687 -17.944 21.406 1.00 88.44 181 ALA A C 1
ATOM 1481 O O . ALA A 1 181 ? -4.915 -17.378 22.472 1.00 88.44 181 ALA A O 1
ATOM 1482 N N . ILE A 1 182 ? -3.942 -17.405 20.445 1.00 88.44 182 ILE A N 1
ATOM 1483 C CA . ILE A 1 182 ? -3.406 -16.046 20.498 1.00 88.44 182 ILE A CA 1
ATOM 1484 C C . ILE A 1 182 ? -4.105 -15.247 19.406 1.00 88.44 182 ILE A C 1
ATOM 1486 O O . ILE A 1 182 ? -4.115 -15.645 18.242 1.00 88.44 182 ILE A O 1
ATOM 1490 N N . GLY A 1 183 ? -4.700 -14.122 19.785 1.00 89.31 183 GLY A N 1
ATOM 1491 C CA . GLY A 1 183 ? -5.447 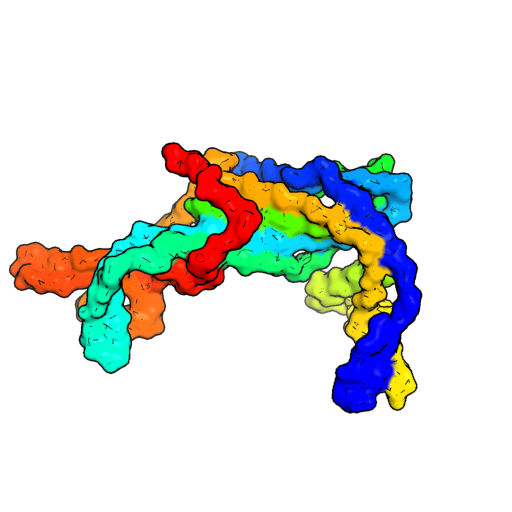-13.274 18.866 1.00 89.31 183 GLY A CA 1
ATOM 1492 C C . GLY A 1 183 ? -6.555 -12.510 19.567 1.00 89.31 183 GLY A C 1
ATOM 1493 O O . GLY A 1 183 ? -7.008 -12.899 20.646 1.00 89.31 183 GLY A O 1
ATOM 1494 N N . TYR A 1 184 ? -7.008 -11.439 18.931 1.00 93.19 184 TYR A N 1
ATOM 1495 C CA . TYR A 1 184 ? -8.121 -10.642 19.417 1.00 93.19 184 TYR A CA 1
ATOM 1496 C C . TYR A 1 184 ? -9.134 -10.415 18.302 1.00 93.19 184 TYR A C 1
ATOM 1498 O O . TYR A 1 184 ? -8.781 -10.128 17.160 1.00 93.19 184 TYR A O 1
ATOM 1506 N N . VAL A 1 185 ? -10.409 -10.549 18.644 1.00 93.56 185 VAL A N 1
ATOM 1507 C CA . VAL A 1 185 ? -11.533 -10.373 17.727 1.00 93.56 185 VAL A CA 1
ATOM 1508 C C . VAL A 1 185 ? -12.331 -9.169 18.192 1.00 93.56 185 VAL A C 1
ATOM 1510 O O . VAL A 1 185 ? -13.125 -9.275 19.126 1.00 93.56 185 VAL A O 1
ATOM 1513 N N . GLY A 1 186 ? -12.103 -8.027 17.550 1.00 92.62 186 GLY A N 1
ATOM 1514 C CA . GLY A 1 186 ? -12.898 -6.814 17.727 1.00 92.62 186 GLY A CA 1
ATOM 1515 C C . GLY A 1 186 ? -14.128 -6.794 16.820 1.00 92.62 186 GLY A C 1
ATOM 1516 O O . GLY A 1 186 ? -14.135 -7.403 15.748 1.00 92.62 186 GLY A O 1
ATOM 1517 N N . VAL A 1 187 ? -15.171 -6.070 17.230 1.00 91.88 187 VAL A N 1
ATOM 1518 C CA . VAL A 1 187 ? -16.367 -5.830 16.408 1.00 91.88 187 VAL A CA 1
ATOM 1519 C C . VAL A 1 187 ? -16.593 -4.326 16.290 1.00 91.88 187 VAL A C 1
ATOM 1521 O O . VAL A 1 187 ? -16.879 -3.645 17.273 1.00 91.88 187 VAL A O 1
ATOM 1524 N N . SER A 1 188 ? -16.492 -3.812 15.069 1.00 91.25 188 SER A N 1
ATOM 1525 C CA . SER A 1 188 ? -16.785 -2.414 14.744 1.00 91.25 188 SER A CA 1
ATOM 1526 C C . SER A 1 188 ? -18.112 -2.348 13.985 1.00 91.25 188 SER A C 1
ATOM 1528 O O . SER A 1 188 ? -18.373 -3.183 13.122 1.00 91.25 188 SER A O 1
ATOM 1530 N N . LEU A 1 189 ? -18.963 -1.373 14.311 1.00 94.88 189 LEU A N 1
ATOM 1531 C CA . LEU A 1 189 ? -20.221 -1.132 13.594 1.00 94.88 189 LEU A CA 1
ATOM 1532 C C . LEU A 1 189 ? -19.954 -0.591 12.182 1.00 94.88 189 LEU A C 1
ATOM 1534 O O . LEU A 1 189 ? -20.671 -0.918 11.242 1.00 94.88 189 LEU A O 1
ATOM 1538 N N . ASN A 1 190 ? -18.915 0.233 12.049 1.00 96.06 190 ASN A N 1
ATOM 1539 C CA . ASN A 1 190 ? -18.441 0.795 10.793 1.00 96.06 190 ASN A CA 1
ATOM 1540 C C . ASN A 1 190 ? -16.927 1.050 10.854 1.00 96.06 190 ASN A C 1
ATOM 1542 O O . ASN A 1 190 ? -16.352 1.213 11.936 1.00 96.06 190 ASN A O 1
ATOM 1546 N N . VAL A 1 191 ? -16.316 1.126 9.674 1.00 96.50 191 VAL A N 1
ATOM 1547 C CA . VAL A 1 191 ? -14.954 1.622 9.447 1.00 96.50 191 VAL A CA 1
ATOM 1548 C C . VAL A 1 191 ? -15.090 2.985 8.779 1.00 96.50 191 VAL A C 1
ATOM 1550 O O . VAL A 1 191 ? -15.878 3.127 7.845 1.00 96.50 191 VAL A O 1
ATOM 1553 N N . ALA A 1 192 ? -14.400 3.998 9.295 1.00 97.62 192 ALA A N 1
ATOM 1554 C CA . ALA A 1 192 ? -14.321 5.293 8.629 1.00 97.62 192 ALA A CA 1
ATOM 1555 C C . ALA A 1 192 ? -13.125 5.281 7.680 1.00 97.62 192 ALA A C 1
ATOM 1557 O O . ALA A 1 192 ? -12.036 4.873 8.074 1.00 97.62 192 ALA A O 1
ATOM 1558 N N . GLU A 1 193 ? -13.330 5.717 6.444 1.00 97.75 193 GLU A N 1
ATOM 1559 C CA . GLU A 1 193 ? -12.310 5.673 5.402 1.00 97.75 193 GLU A CA 1
ATOM 1560 C C . GLU A 1 193 ? -12.154 7.053 4.771 1.00 97.75 193 GLU A C 1
ATOM 1562 O O . GLU A 1 193 ? -13.142 7.762 4.567 1.00 97.75 193 GLU A O 1
ATOM 1567 N N . TYR A 1 194 ? -10.918 7.430 4.460 1.00 98.06 194 TYR A N 1
ATOM 1568 C CA . TYR A 1 194 ? -10.615 8.683 3.781 1.00 98.06 194 TYR A CA 1
ATOM 1569 C C . TYR A 1 194 ? -9.486 8.452 2.782 1.00 98.06 194 TYR A C 1
ATOM 1571 O O . TYR A 1 194 ? -8.394 8.033 3.164 1.00 98.06 194 TYR A O 1
ATOM 1579 N N . ARG A 1 195 ? -9.766 8.699 1.498 1.00 97.56 195 ARG A N 1
ATOM 1580 C CA . ARG A 1 195 ? -8.819 8.488 0.399 1.00 97.56 195 ARG A CA 1
ATOM 1581 C C . ARG A 1 195 ? -8.363 9.818 -0.177 1.00 97.56 195 ARG A C 1
ATOM 1583 O O . ARG A 1 195 ? -9.193 10.672 -0.478 1.00 97.56 195 ARG A O 1
ATOM 1590 N N . ILE A 1 196 ? -7.060 9.937 -0.398 1.00 97.12 196 ILE A N 1
ATOM 1591 C CA . ILE A 1 196 ? -6.460 11.036 -1.156 1.00 97.12 196 ILE A CA 1
ATOM 1592 C C . ILE A 1 196 ? -5.718 10.514 -2.383 1.00 97.12 196 ILE A C 1
ATOM 1594 O O . ILE A 1 196 ? -5.406 9.324 -2.491 1.00 97.12 196 ILE A O 1
ATOM 1598 N N . PHE A 1 197 ? -5.451 11.428 -3.309 1.00 96.62 197 PHE A N 1
ATOM 1599 C CA . PHE A 1 197 ? -4.603 11.219 -4.474 1.00 96.62 197 PHE A CA 1
ATOM 1600 C C . PHE A 1 197 ? -3.522 12.293 -4.473 1.00 96.62 197 PHE A C 1
ATOM 1602 O O . PHE A 1 197 ? -3.802 13.442 -4.137 1.00 96.62 197 PHE A O 1
ATOM 1609 N N . ILE A 1 198 ? -2.310 11.904 -4.845 1.00 95.19 198 ILE A N 1
ATOM 1610 C CA . ILE A 1 198 ? -1.143 12.770 -4.961 1.00 95.19 198 ILE A CA 1
ATOM 1611 C C . ILE A 1 198 ? -0.614 12.579 -6.382 1.00 95.19 198 ILE A C 1
ATOM 1613 O O . ILE A 1 198 ? -0.253 11.459 -6.764 1.00 95.19 198 ILE A O 1
ATOM 1617 N N . SER A 1 199 ? -0.634 13.639 -7.192 1.00 92.38 199 SER A N 1
ATOM 1618 C CA . SER A 1 199 ? -0.004 13.617 -8.515 1.00 92.38 199 SER A CA 1
ATOM 1619 C C . SER A 1 199 ? 1.506 13.775 -8.365 1.00 92.38 199 SER A C 1
ATOM 1621 O O . SER A 1 199 ? 1.962 14.483 -7.468 1.00 92.38 199 SER A O 1
ATOM 1623 N N . THR A 1 200 ? 2.290 13.195 -9.277 1.00 90.19 200 THR A N 1
ATOM 1624 C CA . THR A 1 200 ? 3.718 13.529 -9.405 1.00 90.19 200 THR A CA 1
ATOM 1625 C C . THR A 1 200 ? 3.941 15.031 -9.561 1.00 90.19 200 THR A C 1
ATOM 1627 O O . THR A 1 200 ? 4.961 15.522 -9.107 1.00 90.19 200 THR A O 1
ATOM 1630 N N . ASP A 1 201 ? 3.000 15.773 -10.150 1.00 89.75 201 ASP A N 1
ATOM 1631 C CA . ASP A 1 201 ? 3.126 17.227 -10.331 1.00 89.75 201 ASP A CA 1
ATOM 1632 C C . ASP A 1 201 ? 2.956 18.023 -9.025 1.00 89.75 201 ASP A C 1
ATOM 1634 O O . ASP A 1 201 ? 3.378 19.178 -8.940 1.00 89.75 201 ASP A O 1
ATOM 1638 N N . ASP A 1 202 ? 2.348 17.414 -8.001 1.00 90.88 202 ASP A N 1
ATOM 1639 C CA . ASP A 1 202 ? 2.101 18.053 -6.705 1.00 90.88 202 ASP A CA 1
ATOM 1640 C C . ASP A 1 202 ? 3.292 17.924 -5.742 1.00 90.88 202 ASP A C 1
ATOM 1642 O O . ASP A 1 202 ? 3.288 18.514 -4.657 1.00 90.88 202 ASP A O 1
ATOM 1646 N N . ILE A 1 203 ? 4.299 17.134 -6.117 1.00 91.38 203 ILE A N 1
ATOM 1647 C CA . ILE A 1 203 ? 5.497 16.849 -5.329 1.00 91.38 203 ILE A CA 1
ATOM 1648 C C . ILE A 1 203 ? 6.741 16.926 -6.212 1.00 91.38 203 ILE A C 1
ATOM 1650 O O . ILE A 1 203 ? 6.703 16.777 -7.426 1.00 91.38 203 ILE A O 1
ATOM 1654 N N . GLN A 1 204 ? 7.900 17.134 -5.609 1.00 90.81 204 GLN A N 1
ATOM 1655 C CA . GLN A 1 204 ? 9.170 17.080 -6.320 1.00 90.81 204 GLN A CA 1
ATOM 1656 C C . GLN A 1 204 ? 9.699 15.650 -6.283 1.00 90.81 204 GLN A C 1
ATOM 1658 O O . GLN A 1 204 ? 10.514 15.304 -5.427 1.00 90.81 204 GLN A O 1
ATOM 1663 N N . TYR A 1 205 ? 9.189 14.820 -7.196 1.00 87.00 205 TYR A N 1
ATOM 1664 C CA . TYR A 1 205 ? 9.683 13.462 -7.417 1.00 87.00 205 TYR A CA 1
ATOM 1665 C C . TYR A 1 205 ? 11.102 13.500 -7.994 1.00 87.00 205 TYR A C 1
ATOM 1667 O O . TYR A 1 205 ? 11.379 14.199 -8.975 1.00 87.00 205 TYR A O 1
ATOM 1675 N N . ARG A 1 206 ? 12.010 12.723 -7.402 1.00 82.31 206 ARG A N 1
ATOM 1676 C CA . ARG A 1 206 ? 13.366 12.541 -7.921 1.00 82.31 206 ARG A CA 1
ATOM 1677 C C . ARG A 1 206 ? 13.421 11.224 -8.676 1.00 82.31 206 ARG A C 1
ATOM 1679 O O . ARG A 1 206 ? 13.433 10.167 -8.066 1.00 82.31 206 ARG A O 1
ATOM 1686 N N . LEU A 1 207 ? 13.536 11.271 -10.001 1.00 82.69 207 LEU A N 1
ATOM 1687 C CA . LEU A 1 207 ? 13.840 10.055 -10.756 1.00 82.69 207 LEU A CA 1
ATOM 1688 C C . LEU A 1 207 ? 15.217 9.515 -10.313 1.00 82.69 207 LEU A C 1
ATOM 1690 O O . LEU A 1 207 ? 16.194 10.264 -10.427 1.00 82.69 207 LEU A O 1
ATOM 1694 N N . PRO A 1 208 ? 15.327 8.256 -9.845 1.00 83.06 208 PRO A N 1
ATOM 1695 C CA . PRO A 1 208 ? 16.604 7.712 -9.399 1.00 83.06 208 PRO A CA 1
ATOM 1696 C C . PRO A 1 208 ? 17.675 7.782 -10.494 1.00 83.06 208 PRO A C 1
ATOM 1698 O O . PRO A 1 208 ? 17.424 7.446 -11.659 1.00 83.06 208 PRO A O 1
ATOM 1701 N N . GLU A 1 209 ? 18.895 8.188 -10.133 1.00 81.69 209 GLU A N 1
ATOM 1702 C CA . GLU A 1 209 ? 20.024 8.136 -11.063 1.00 81.69 209 GLU A CA 1
ATOM 1703 C C . GLU A 1 209 ? 20.230 6.698 -11.547 1.00 81.69 209 GLU A C 1
ATOM 1705 O O . GLU A 1 209 ? 20.223 5.748 -10.768 1.00 81.69 209 GLU A O 1
ATOM 1710 N N . GLY A 1 210 ? 20.403 6.514 -12.855 1.00 79.50 210 GLY A N 1
ATOM 1711 C CA . GLY A 1 210 ? 20.544 5.167 -13.406 1.00 79.50 210 GLY A CA 1
ATOM 1712 C C . GLY A 1 210 ? 19.231 4.460 -13.737 1.00 79.50 210 GLY A C 1
ATOM 1713 O O . GLY A 1 210 ? 19.280 3.417 -14.392 1.00 79.50 210 GLY A O 1
ATOM 1714 N N . TYR A 1 211 ? 18.070 5.014 -13.361 1.00 82.94 211 TYR A N 1
ATOM 1715 C CA . TYR A 1 211 ? 16.786 4.363 -13.611 1.00 82.94 211 TYR A CA 1
ATOM 1716 C C . TYR A 1 211 ? 16.586 4.083 -15.103 1.00 82.94 211 TYR A C 1
ATOM 1718 O O . TYR A 1 211 ? 16.664 4.975 -15.951 1.00 82.94 211 TYR A O 1
ATOM 1726 N N . CYS A 1 212 ? 16.366 2.809 -15.424 1.00 85.81 212 CYS A N 1
ATOM 1727 C CA . CYS A 1 212 ? 16.198 2.325 -16.790 1.00 85.81 212 CYS A CA 1
ATOM 1728 C C . CYS A 1 212 ? 17.337 2.691 -17.757 1.00 85.81 212 CYS A C 1
ATOM 1730 O O . CYS A 1 212 ? 17.132 2.768 -18.975 1.00 85.81 212 CYS A O 1
ATOM 1732 N N . GLN A 1 213 ? 18.559 2.870 -17.244 1.00 82.56 213 GLN A N 1
ATOM 1733 C CA . GLN A 1 213 ? 19.740 2.921 -18.095 1.00 82.56 213 GLN A CA 1
ATOM 1734 C C . GLN A 1 213 ? 19.961 1.556 -18.753 1.00 82.56 213 GLN A C 1
ATOM 1736 O O . GLN A 1 213 ? 19.963 0.511 -18.103 1.00 82.56 213 GLN A O 1
ATOM 1741 N N . GLY A 1 214 ? 20.114 1.571 -20.078 1.00 73.38 214 GLY A N 1
ATOM 1742 C CA . GLY A 1 214 ? 20.380 0.363 -20.849 1.00 73.38 214 GLY A CA 1
ATOM 1743 C C . GLY A 1 214 ? 21.706 -0.278 -20.460 1.00 73.38 214 GLY A C 1
ATOM 1744 O O . GLY A 1 214 ? 22.685 0.417 -20.183 1.00 73.38 214 GLY A O 1
ATOM 1745 N N . ALA A 1 215 ? 21.741 -1.605 -20.516 1.00 66.31 215 ALA A N 1
ATOM 1746 C CA . ALA A 1 215 ? 22.943 -2.408 -20.367 1.00 66.31 215 ALA A CA 1
ATOM 1747 C C . ALA A 1 215 ? 23.920 -2.148 -21.531 1.00 66.31 215 ALA A C 1
ATOM 1749 O O . ALA A 1 215 ? 23.979 -2.889 -22.516 1.00 66.31 215 ALA A O 1
ATOM 1750 N N . LYS A 1 216 ? 24.679 -1.052 -21.454 1.00 62.62 216 LYS A N 1
ATOM 1751 C CA . LYS A 1 216 ? 25.749 -0.756 -22.412 1.00 62.62 216 LYS A CA 1
ATOM 1752 C C . LYS A 1 216 ? 26.913 -1.719 -22.165 1.00 62.62 216 LYS A C 1
ATOM 1754 O O . LYS A 1 216 ? 27.393 -1.824 -21.045 1.00 62.62 216 LYS A O 1
ATOM 1759 N N . GLY A 1 217 ? 27.370 -2.402 -23.215 1.00 56.97 217 GLY A N 1
ATOM 1760 C CA . GLY A 1 217 ? 28.547 -3.281 -23.169 1.00 56.97 217 GLY A CA 1
ATOM 1761 C C . GLY A 1 217 ? 28.276 -4.760 -22.863 1.00 56.97 217 GLY A C 1
ATOM 1762 O O . GLY A 1 217 ? 29.111 -5.581 -23.210 1.00 56.97 217 GLY A O 1
ATOM 1763 N N . LEU A 1 218 ? 27.104 -5.142 -22.332 1.00 59.44 218 LEU A N 1
ATOM 1764 C CA . LEU A 1 218 ? 26.805 -6.563 -22.048 1.00 59.44 218 LEU A CA 1
ATOM 1765 C C . LEU A 1 218 ? 26.616 -7.423 -23.314 1.00 59.44 218 LEU A C 1
ATOM 1767 O O . LEU A 1 218 ? 26.747 -8.641 -23.261 1.00 59.44 218 LEU A O 1
ATOM 1771 N N . LYS A 1 219 ? 26.324 -6.805 -24.466 1.00 58.72 219 LYS A N 1
ATOM 1772 C CA . LYS A 1 219 ? 26.033 -7.511 -25.731 1.00 58.72 219 LYS A CA 1
ATOM 1773 C C . LYS A 1 219 ? 27.181 -8.385 -26.243 1.00 58.72 219 LYS A C 1
ATOM 1775 O O . LYS A 1 219 ? 26.930 -9.291 -27.028 1.00 58.72 219 LYS A O 1
ATOM 1780 N N . GLU A 1 220 ? 28.418 -8.070 -25.868 1.00 63.19 220 GLU A N 1
ATOM 1781 C CA . GLU A 1 220 ? 29.606 -8.792 -26.339 1.00 63.19 220 GLU A CA 1
ATOM 1782 C C . GLU A 1 220 ? 29.930 -10.014 -25.459 1.00 63.19 220 GLU A C 1
ATOM 1784 O O . GLU A 1 220 ? 30.677 -10.888 -25.892 1.00 63.19 220 GLU A O 1
ATOM 1789 N N . GLU A 1 221 ? 29.334 -10.107 -24.263 1.00 70.88 221 GLU A N 1
ATOM 1790 C CA . GLU A 1 221 ? 29.643 -11.135 -23.257 1.00 70.88 221 GLU A CA 1
ATOM 1791 C C . GLU A 1 221 ? 28.488 -12.116 -22.983 1.00 70.88 221 GLU A C 1
ATOM 1793 O O . GLU A 1 221 ? 28.748 -13.224 -22.516 1.00 70.88 221 GLU A O 1
ATOM 1798 N N . TYR A 1 222 ? 27.236 -11.754 -23.293 1.00 83.38 222 TYR A N 1
ATOM 1799 C CA . TYR A 1 222 ? 26.041 -12.521 -22.909 1.00 83.38 222 TYR A CA 1
ATOM 1800 C C . TYR A 1 222 ? 25.130 -12.852 -24.099 1.00 83.38 222 TYR A C 1
ATOM 1802 O O . TYR A 1 222 ? 24.926 -12.031 -24.998 1.00 83.38 222 TYR A O 1
ATOM 1810 N N . THR A 1 223 ? 24.536 -14.050 -24.087 1.00 87.94 223 THR A N 1
ATOM 1811 C CA . THR A 1 223 ? 23.474 -14.426 -25.034 1.00 87.94 223 THR A CA 1
ATOM 1812 C C . THR A 1 223 ? 22.143 -13.755 -24.669 1.00 87.94 223 THR A C 1
ATOM 1814 O O . THR A 1 223 ? 21.983 -13.193 -23.585 1.00 87.94 223 THR A O 1
ATOM 1817 N N . PHE A 1 224 ? 21.150 -13.810 -25.563 1.00 88.88 224 PHE A N 1
ATOM 1818 C CA . PHE A 1 224 ? 19.814 -13.275 -25.261 1.00 88.88 224 PHE A CA 1
ATOM 1819 C C . PHE A 1 224 ? 19.137 -14.038 -24.118 1.00 88.88 224 PHE A C 1
ATOM 1821 O O . PHE A 1 224 ? 18.484 -13.414 -23.281 1.00 88.88 224 PHE A O 1
ATOM 1828 N N . LEU A 1 225 ? 19.355 -15.355 -24.039 1.00 90.75 225 LEU A N 1
ATOM 1829 C CA . LEU A 1 225 ? 18.867 -16.172 -22.933 1.00 90.75 225 LEU A CA 1
ATOM 1830 C C . LEU A 1 225 ? 19.491 -15.741 -21.604 1.00 90.75 225 LEU A C 1
ATOM 1832 O O . LEU A 1 225 ? 18.770 -15.597 -20.621 1.00 90.75 225 LEU A O 1
ATOM 1836 N N . ASP A 1 226 ? 20.801 -15.479 -21.575 1.00 90.88 226 ASP A N 1
ATOM 1837 C CA . ASP A 1 226 ? 21.479 -15.023 -20.355 1.00 90.88 226 ASP A CA 1
ATOM 1838 C C . ASP A 1 226 ? 20.893 -13.693 -19.866 1.00 90.88 226 ASP A C 1
ATOM 1840 O O . ASP A 1 226 ? 20.531 -13.562 -18.699 1.00 90.88 226 ASP A O 1
ATOM 1844 N N . LEU A 1 227 ? 20.724 -12.724 -20.773 1.00 89.44 227 LEU A N 1
ATOM 1845 C CA . LEU A 1 227 ? 20.130 -11.424 -20.451 1.00 89.44 227 LEU A CA 1
ATOM 1846 C C . LEU A 1 227 ? 18.702 -11.574 -19.911 1.00 89.44 227 LEU A C 1
ATOM 1848 O O . LEU A 1 227 ? 18.358 -10.950 -18.906 1.00 89.44 227 LEU A O 1
ATOM 1852 N N . TYR A 1 228 ? 17.892 -12.431 -20.533 1.00 90.44 228 TYR A N 1
ATOM 1853 C CA . TYR A 1 228 ? 16.539 -12.729 -20.072 1.00 90.44 228 TYR A CA 1
ATOM 1854 C C . TYR A 1 228 ? 16.524 -13.357 -18.671 1.00 90.44 228 TYR A C 1
ATOM 1856 O O . TYR A 1 228 ? 15.795 -12.892 -17.795 1.00 90.44 228 TYR A O 1
ATOM 1864 N N . LEU A 1 229 ? 17.364 -14.368 -18.422 1.00 91.25 229 LEU A N 1
ATOM 1865 C CA . LEU A 1 229 ? 17.477 -15.032 -17.117 1.00 91.25 229 LEU A CA 1
ATOM 1866 C C . LEU A 1 229 ? 18.004 -14.094 -16.020 1.00 91.25 229 LEU A C 1
ATOM 1868 O O . LEU A 1 229 ? 17.670 -14.264 -14.850 1.00 91.25 229 LEU A O 1
ATOM 1872 N N . MET A 1 230 ? 18.783 -13.078 -16.393 1.00 90.19 230 MET A N 1
ATOM 1873 C CA . MET A 1 230 ? 19.222 -11.996 -15.507 1.00 90.19 230 MET A CA 1
ATOM 1874 C C . MET A 1 230 ? 18.141 -10.926 -15.261 1.00 90.19 230 MET A C 1
ATOM 1876 O O . MET A 1 230 ? 18.395 -9.963 -14.539 1.00 90.19 230 MET A O 1
ATOM 1880 N N . GLY A 1 231 ? 16.946 -11.070 -15.846 1.00 90.00 231 GLY A N 1
ATOM 1881 C CA . GLY A 1 231 ? 15.818 -10.153 -15.668 1.00 90.00 231 GLY A CA 1
ATOM 1882 C C . GLY A 1 231 ? 15.818 -8.944 -16.608 1.00 90.00 231 GLY A C 1
ATOM 1883 O O . GLY A 1 231 ? 15.105 -7.972 -16.348 1.00 90.00 231 GLY A O 1
ATOM 1884 N N . TYR A 1 232 ? 16.602 -8.973 -17.691 1.00 90.56 232 TYR A N 1
ATOM 1885 C CA . TYR A 1 232 ? 16.580 -7.936 -18.718 1.00 90.56 232 TYR A CA 1
ATOM 1886 C C . TYR A 1 232 ? 15.568 -8.246 -19.822 1.00 90.56 232 TYR A C 1
ATOM 1888 O O . TYR A 1 232 ? 15.258 -9.390 -20.141 1.00 90.56 232 TYR A O 1
ATOM 1896 N N . THR A 1 233 ? 15.088 -7.187 -20.461 1.00 90.75 233 THR A N 1
ATOM 1897 C CA . THR A 1 233 ? 14.132 -7.224 -21.568 1.00 90.75 233 THR A CA 1
ATOM 1898 C C . THR A 1 233 ? 14.550 -6.250 -22.662 1.00 90.75 233 THR A C 1
ATOM 1900 O O . THR A 1 233 ? 15.311 -5.306 -22.428 1.00 90.75 233 THR A O 1
ATOM 1903 N N . ILE A 1 234 ? 14.051 -6.474 -23.875 1.00 90.12 234 ILE A N 1
ATOM 1904 C CA . ILE A 1 234 ? 14.324 -5.616 -25.027 1.00 90.12 234 ILE A CA 1
ATOM 1905 C C . ILE A 1 234 ? 13.601 -4.274 -24.856 1.00 90.12 234 ILE A C 1
ATOM 1907 O O . ILE A 1 234 ? 12.387 -4.242 -24.707 1.00 90.12 234 ILE A O 1
ATOM 1911 N N . ALA A 1 235 ? 14.332 -3.162 -24.944 1.00 89.06 235 ALA A N 1
ATOM 1912 C CA . ALA A 1 235 ? 13.779 -1.806 -24.943 1.00 89.06 235 ALA A CA 1
ATOM 1913 C C . ALA A 1 235 ? 13.423 -1.323 -26.358 1.00 89.06 235 ALA A C 1
ATOM 1915 O O . ALA A 1 235 ? 12.321 -0.835 -26.606 1.00 89.06 235 ALA A O 1
ATOM 1916 N N . TYR A 1 236 ? 14.372 -1.428 -27.291 1.00 86.25 236 TYR A N 1
ATOM 1917 C CA . TYR A 1 236 ? 14.215 -1.004 -28.683 1.00 86.25 236 TYR A CA 1
ATOM 1918 C C . TYR A 1 236 ? 15.276 -1.651 -29.589 1.00 86.25 236 TYR A C 1
ATOM 1920 O O . TYR A 1 236 ? 16.337 -2.058 -29.103 1.00 86.25 236 TYR A O 1
ATOM 1928 N N . PRO A 1 237 ? 15.028 -1.740 -30.911 1.00 84.44 237 PRO A N 1
ATOM 1929 C CA . PRO A 1 237 ? 16.051 -2.130 -31.877 1.00 84.44 237 PRO A CA 1
ATOM 1930 C C . PRO A 1 237 ? 17.211 -1.127 -31.885 1.00 84.44 237 PRO A C 1
ATOM 1932 O O . PRO A 1 237 ? 16.999 0.070 -32.058 1.00 84.44 237 PRO A O 1
ATOM 1935 N N . ASP A 1 238 ? 18.434 -1.623 -31.740 1.00 79.56 238 ASP A N 1
ATOM 1936 C CA . ASP A 1 238 ? 19.675 -0.847 -31.691 1.00 79.56 238 ASP A CA 1
ATOM 1937 C C . ASP A 1 238 ? 20.628 -1.370 -32.779 1.00 79.56 238 ASP A C 1
ATOM 1939 O O . ASP A 1 238 ? 21.408 -2.300 -32.529 1.00 79.56 238 ASP A O 1
ATOM 1943 N N . PRO A 1 239 ? 20.482 -0.880 -34.025 1.00 75.62 239 PRO A N 1
ATOM 1944 C CA . PRO A 1 239 ? 21.260 -1.363 -35.155 1.00 75.62 239 PRO A CA 1
ATOM 1945 C C . PRO A 1 239 ? 22.708 -0.868 -35.079 1.00 75.62 239 PRO A C 1
ATOM 1947 O O . PRO A 1 239 ? 22.948 0.324 -34.896 1.00 75.62 239 PRO A O 1
ATOM 1950 N N . ASP A 1 240 ? 23.677 -1.759 -35.297 1.00 70.00 240 ASP A N 1
ATOM 1951 C CA . ASP A 1 240 ? 25.082 -1.358 -35.404 1.00 70.00 240 ASP A CA 1
ATOM 1952 C C . ASP A 1 240 ? 25.327 -0.657 -36.757 1.00 70.00 240 ASP A C 1
ATOM 1954 O O . ASP A 1 240 ? 25.191 -1.294 -37.812 1.00 70.00 240 ASP A O 1
ATOM 1958 N N . PRO A 1 241 ? 25.739 0.628 -36.762 1.00 68.31 241 PRO A N 1
ATOM 1959 C CA . PRO A 1 241 ? 25.985 1.380 -37.991 1.00 68.31 241 PRO A CA 1
ATOM 1960 C C . PRO A 1 241 ? 27.080 0.783 -38.888 1.00 68.31 241 PRO A C 1
ATOM 1962 O O . PRO A 1 241 ? 27.140 1.117 -40.069 1.00 68.31 241 PRO A O 1
ATOM 1965 N N . ARG A 1 242 ? 27.973 -0.057 -38.344 1.00 69.25 242 ARG A N 1
ATOM 1966 C CA . ARG A 1 242 ? 29.123 -0.628 -39.065 1.00 69.25 242 ARG A CA 1
ATOM 1967 C C . ARG A 1 242 ? 28.814 -1.961 -39.731 1.00 69.25 242 ARG A C 1
ATOM 1969 O O . ARG A 1 242 ? 29.359 -2.245 -40.794 1.00 69.25 242 ARG A O 1
ATOM 1976 N N . THR A 1 243 ? 27.978 -2.780 -39.104 1.00 68.31 243 THR A N 1
ATOM 1977 C CA . THR A 1 243 ? 27.698 -4.153 -39.552 1.00 68.31 243 THR A CA 1
ATOM 1978 C C . THR A 1 243 ? 26.299 -4.314 -40.140 1.00 68.31 243 THR A C 1
ATOM 1980 O O . THR A 1 243 ? 26.032 -5.312 -40.806 1.00 68.31 243 THR A O 1
ATOM 1983 N N . GLY A 1 244 ? 25.396 -3.350 -39.920 1.00 60.94 244 GLY A N 1
ATOM 1984 C CA . GLY A 1 244 ? 23.991 -3.453 -40.326 1.00 60.94 244 GLY A CA 1
ATOM 1985 C C . GLY A 1 244 ? 23.209 -4.516 -39.544 1.00 60.94 244 GLY A C 1
ATOM 1986 O O . GLY A 1 244 ? 22.060 -4.804 -39.881 1.00 60.94 244 GLY A O 1
ATOM 1987 N N . PHE A 1 245 ? 23.816 -5.107 -38.509 1.00 62.94 245 PHE A N 1
ATOM 1988 C CA . PHE A 1 245 ? 23.177 -6.087 -37.644 1.00 62.94 245 PHE A CA 1
ATOM 1989 C C . PHE A 1 245 ? 22.113 -5.406 -36.775 1.00 62.94 245 PHE A C 1
ATOM 1991 O O . PHE A 1 245 ? 22.381 -4.386 -36.135 1.00 62.94 245 PHE A O 1
ATOM 1998 N N . LYS A 1 246 ? 20.900 -5.974 -36.733 1.00 64.06 246 LYS A N 1
ATOM 1999 C CA . LYS A 1 246 ? 19.843 -5.548 -35.805 1.00 64.06 246 LYS A CA 1
ATOM 2000 C C . LYS A 1 246 ? 20.166 -6.083 -34.410 1.00 64.06 246 LYS A C 1
ATOM 2002 O O . LYS A 1 246 ? 19.768 -7.189 -34.060 1.00 64.06 246 LYS A O 1
ATOM 2007 N N . GLY A 1 247 ? 20.910 -5.308 -33.629 1.00 78.38 247 GLY A N 1
ATOM 2008 C CA . GLY A 1 247 ? 20.985 -5.519 -32.189 1.00 78.38 247 GLY A CA 1
ATOM 2009 C C . GLY A 1 247 ? 19.711 -5.029 -31.495 1.00 78.38 247 GLY A C 1
ATOM 2010 O O . GLY A 1 247 ? 18.865 -4.369 -32.098 1.00 78.38 247 GLY A O 1
ATOM 2011 N N . TYR A 1 248 ? 19.597 -5.310 -30.201 1.00 84.81 248 TYR A N 1
ATOM 2012 C CA . TYR A 1 248 ? 18.523 -4.799 -29.345 1.00 84.81 248 TYR A CA 1
ATOM 2013 C C . TYR A 1 248 ? 19.129 -4.152 -28.114 1.00 84.81 248 TYR A C 1
ATOM 2015 O O . TYR A 1 248 ? 20.056 -4.711 -27.540 1.00 84.81 248 TYR A O 1
ATOM 2023 N N . ALA A 1 249 ? 18.673 -2.971 -27.714 1.00 87.19 249 ALA A N 1
ATOM 2024 C CA . ALA A 1 249 ? 19.022 -2.428 -26.407 1.00 87.19 249 ALA A CA 1
ATOM 2025 C C . ALA A 1 249 ? 18.264 -3.209 -25.324 1.00 87.19 249 ALA A C 1
ATOM 2027 O O . ALA A 1 249 ? 17.065 -3.435 -25.472 1.00 87.19 249 ALA A O 1
ATOM 2028 N N . TRP A 1 250 ? 18.956 -3.604 -24.254 1.00 88.88 250 TRP A N 1
ATOM 2029 C CA . TRP A 1 250 ? 18.376 -4.348 -23.134 1.00 88.88 250 TRP A CA 1
ATOM 2030 C C . TRP A 1 250 ? 18.359 -3.489 -21.869 1.00 88.88 250 TRP A C 1
ATOM 2032 O O . TRP A 1 250 ? 19.315 -2.761 -21.594 1.00 88.88 250 TRP A O 1
ATOM 2042 N N . VAL A 1 251 ? 17.270 -3.567 -21.112 1.00 91.25 251 VAL A N 1
ATOM 2043 C CA . VAL A 1 251 ? 17.020 -2.832 -19.858 1.00 91.25 251 VAL A CA 1
ATOM 2044 C C . VAL A 1 251 ? 16.382 -3.773 -18.839 1.00 91.25 251 VAL A C 1
ATOM 2046 O O . VAL A 1 251 ? 15.875 -4.824 -19.221 1.00 91.25 251 VAL A O 1
ATOM 2049 N N . SER A 1 252 ? 16.387 -3.412 -17.556 1.00 90.88 252 SER A N 1
ATOM 2050 C CA . SER A 1 252 ? 15.657 -4.172 -16.529 1.00 90.88 252 SER A CA 1
ATOM 2051 C C . SER A 1 252 ? 14.184 -4.363 -16.921 1.00 90.88 252 SER A C 1
ATOM 2053 O O . SER A 1 252 ? 13.575 -3.446 -17.474 1.00 90.88 252 SER A O 1
ATOM 2055 N N . GLY A 1 253 ? 13.602 -5.534 -16.641 1.00 90.12 253 GLY A N 1
ATOM 2056 C CA . GLY A 1 253 ? 12.220 -5.878 -17.003 1.00 90.12 253 GLY A CA 1
ATOM 2057 C C . GLY A 1 253 ? 11.180 -4.839 -16.581 1.00 90.12 253 GLY A C 1
ATOM 2058 O O . GLY A 1 253 ? 10.315 -4.481 -17.376 1.00 90.12 253 GLY A O 1
ATOM 2059 N N . GLY A 1 254 ? 11.329 -4.247 -15.391 1.00 89.94 254 GLY A N 1
ATOM 2060 C CA . GLY A 1 254 ? 10.427 -3.197 -14.895 1.00 89.94 254 GLY A CA 1
ATOM 2061 C C . GLY A 1 254 ? 10.384 -1.926 -15.753 1.00 89.94 254 GLY A C 1
ATOM 2062 O O . GLY A 1 254 ? 9.452 -1.136 -15.645 1.00 89.94 254 GLY A O 1
ATOM 2063 N N . CYS A 1 255 ? 11.361 -1.734 -16.639 1.00 91.75 255 CYS A N 1
ATOM 2064 C CA . CYS A 1 255 ? 11.422 -0.595 -17.549 1.00 91.75 255 CYS A CA 1
ATOM 2065 C C . CYS A 1 255 ? 10.604 -0.781 -18.829 1.00 91.75 255 CYS A C 1
ATOM 2067 O O . CYS A 1 255 ? 10.399 0.203 -19.540 1.00 91.75 255 CYS A O 1
ATOM 2069 N N . THR A 1 256 ? 10.188 -2.008 -19.150 1.00 91.75 256 THR A N 1
ATOM 2070 C CA . THR A 1 256 ? 9.421 -2.337 -20.366 1.00 91.75 256 THR A CA 1
ATOM 2071 C C . THR A 1 256 ? 8.080 -2.995 -20.067 1.00 91.75 256 THR A C 1
ATOM 2073 O O . THR A 1 256 ? 7.151 -2.885 -20.867 1.00 91.75 256 THR A O 1
ATOM 2076 N N . ASP A 1 257 ? 7.982 -3.666 -18.921 1.00 92.31 257 ASP A N 1
ATOM 2077 C CA . ASP A 1 257 ? 6.818 -4.421 -18.498 1.00 92.31 257 ASP A CA 1
ATOM 2078 C C . ASP A 1 257 ? 6.493 -4.099 -17.040 1.00 92.31 257 ASP A C 1
ATOM 2080 O O . ASP A 1 257 ? 7.185 -4.512 -16.106 1.00 92.31 257 ASP A O 1
ATOM 2084 N N . VAL A 1 258 ? 5.398 -3.366 -16.837 1.00 93.50 258 VAL A N 1
ATOM 2085 C CA . VAL A 1 258 ? 4.940 -2.966 -15.499 1.00 93.50 258 VAL A CA 1
ATOM 2086 C C . VAL A 1 258 ? 4.621 -4.151 -14.583 1.00 93.50 258 VAL A C 1
ATOM 2088 O O . VAL A 1 258 ? 4.646 -3.999 -13.364 1.00 93.50 258 VAL A O 1
ATOM 2091 N N . ARG A 1 259 ? 4.370 -5.352 -15.118 1.00 93.38 259 ARG A N 1
ATOM 2092 C CA . ARG A 1 259 ? 4.120 -6.548 -14.296 1.00 93.38 259 ARG A CA 1
ATOM 2093 C C . ARG A 1 259 ? 5.372 -6.973 -13.536 1.00 93.38 259 ARG A C 1
ATOM 2095 O O . ARG A 1 259 ? 5.263 -7.504 -12.435 1.00 93.38 259 ARG A O 1
ATOM 2102 N N . CYS A 1 260 ? 6.561 -6.679 -14.070 1.00 91.94 260 CYS A N 1
ATOM 2103 C CA . CYS A 1 260 ? 7.825 -6.871 -13.357 1.00 91.94 260 CYS A CA 1
ATOM 2104 C C . CYS A 1 260 ? 7.962 -5.949 -12.131 1.00 91.94 260 CYS A C 1
ATOM 2106 O O . CYS A 1 260 ? 8.808 -6.207 -11.281 1.00 91.94 260 CYS A O 1
ATOM 2108 N N . LEU A 1 261 ? 7.132 -4.904 -12.022 1.00 91.75 261 LEU A N 1
ATOM 2109 C CA . LEU A 1 261 ? 7.023 -4.024 -10.852 1.00 91.75 261 LEU A CA 1
ATOM 2110 C C . LEU A 1 261 ? 5.910 -4.464 -9.879 1.00 91.75 261 LEU A C 1
ATOM 2112 O O . LEU A 1 261 ? 5.601 -3.740 -8.936 1.00 91.75 261 LEU A O 1
ATOM 2116 N N . GLY A 1 262 ? 5.279 -5.620 -10.116 1.00 93.44 262 GLY A N 1
ATOM 2117 C CA . GLY A 1 262 ? 4.139 -6.104 -9.331 1.00 93.44 262 GLY A CA 1
ATOM 2118 C C . GLY A 1 262 ? 2.793 -5.486 -9.723 1.00 93.44 262 GLY A C 1
ATOM 2119 O O . GLY A 1 262 ? 1.817 -5.651 -8.995 1.00 93.44 262 GLY A O 1
ATOM 2120 N N . ALA A 1 263 ? 2.718 -4.783 -10.858 1.00 96.19 263 ALA A N 1
ATOM 2121 C CA . ALA A 1 263 ? 1.505 -4.086 -11.266 1.00 96.19 263 ALA A CA 1
ATOM 2122 C C . ALA A 1 263 ? 0.459 -5.016 -11.898 1.00 96.19 263 ALA A C 1
ATOM 2124 O O . ALA A 1 263 ? 0.773 -5.864 -12.740 1.00 96.19 263 ALA A O 1
ATOM 2125 N N . SER A 1 264 ? -0.808 -4.773 -11.568 1.00 96.19 264 SER A N 1
ATOM 2126 C CA . SER A 1 264 ? -1.962 -5.269 -12.316 1.00 96.19 264 SER A CA 1
ATOM 2127 C C . SER A 1 264 ? -2.240 -4.378 -13.529 1.00 96.19 264 SER A C 1
ATOM 2129 O O . SER A 1 264 ? -2.089 -3.158 -13.474 1.00 96.19 264 SER A O 1
ATOM 2131 N N . LEU A 1 265 ? -2.691 -4.981 -14.630 1.00 93.88 265 LEU A N 1
ATOM 2132 C CA . LEU A 1 265 ? -3.162 -4.249 -15.815 1.00 93.88 265 LEU A CA 1
ATOM 2133 C C . LEU A 1 265 ? -4.624 -3.794 -15.674 1.00 93.88 265 LEU A C 1
ATOM 2135 O O . LEU A 1 265 ? -5.121 -3.028 -16.501 1.00 93.88 265 LEU A O 1
ATOM 2139 N N . GLU A 1 266 ? -5.327 -4.269 -14.645 1.00 94.12 266 GLU A N 1
ATOM 2140 C CA . GLU A 1 266 ? -6.702 -3.876 -14.361 1.00 94.12 266 GLU A CA 1
ATOM 2141 C C . GLU A 1 266 ? -6.720 -2.566 -13.575 1.00 94.12 266 GLU A C 1
ATOM 2143 O O . GLU A 1 266 ? -6.209 -2.479 -12.459 1.00 94.12 266 GLU A O 1
ATOM 2148 N N . LYS A 1 267 ? -7.332 -1.535 -14.165 1.00 92.81 267 LYS A N 1
ATOM 2149 C CA . LYS A 1 267 ? -7.491 -0.232 -13.519 1.00 92.81 267 LYS A CA 1
ATOM 2150 C C . LYS A 1 267 ? -8.442 -0.346 -12.319 1.00 92.81 267 LYS A C 1
ATOM 2152 O O . LYS A 1 267 ? -9.596 -0.734 -12.529 1.00 92.81 267 LYS A O 1
ATOM 2157 N N . PRO A 1 268 ? -8.037 0.069 -11.103 1.00 94.50 268 PRO A N 1
ATOM 2158 C CA . PRO A 1 268 ? -8.937 0.087 -9.956 1.00 94.50 268 PRO A CA 1
ATOM 2159 C C . PRO A 1 268 ? -10.147 0.995 -10.203 1.00 94.50 268 PRO A C 1
ATOM 2161 O O . PRO A 1 268 ? -10.020 2.082 -10.769 1.00 94.50 268 PRO A O 1
ATOM 2164 N N . SER A 1 269 ? -11.334 0.587 -9.750 1.00 93.88 269 SER A N 1
ATOM 2165 C CA . SER A 1 269 ? -12.584 1.318 -10.019 1.00 93.88 269 SER A CA 1
ATOM 2166 C C . SER A 1 269 ? -12.648 2.699 -9.363 1.00 93.88 269 SER A C 1
ATOM 2168 O O . SER A 1 269 ? -13.356 3.575 -9.851 1.00 93.88 269 SER A O 1
ATOM 2170 N N . PHE A 1 270 ? -11.929 2.891 -8.254 1.00 92.94 270 PHE A N 1
ATOM 2171 C CA . PHE A 1 270 ? -11.801 4.184 -7.579 1.00 92.94 270 PHE A CA 1
ATOM 2172 C C . PHE A 1 270 ? -10.748 5.090 -8.235 1.00 92.94 270 PHE A C 1
ATOM 2174 O O . PHE A 1 270 ? -10.660 6.264 -7.879 1.00 92.94 270 PHE A O 1
ATOM 2181 N N . TRP A 1 271 ? -9.936 4.566 -9.163 1.00 93.38 271 TRP A N 1
ATOM 2182 C CA . TRP A 1 271 ? -8.856 5.326 -9.784 1.00 93.38 271 TRP A CA 1
ATOM 2183 C C . TRP A 1 271 ? -9.428 6.391 -10.728 1.00 93.38 271 TRP A C 1
ATOM 2185 O O . TRP A 1 271 ? -10.233 6.055 -11.608 1.00 93.38 271 TRP A O 1
ATOM 2195 N N . PRO A 1 272 ? -9.007 7.662 -10.617 1.00 85.56 272 PRO A N 1
ATOM 2196 C CA . PRO A 1 272 ? -9.563 8.754 -11.409 1.00 85.56 272 PRO A CA 1
ATOM 2197 C C . PRO A 1 272 ? -9.422 8.505 -12.916 1.00 85.56 272 PRO A C 1
ATOM 2199 O O . PRO A 1 272 ? -8.457 7.897 -13.393 1.00 85.56 272 PRO A O 1
ATOM 2202 N N . VAL A 1 273 ? -10.425 8.936 -13.689 1.00 72.81 273 VAL A N 1
ATOM 2203 C CA . VAL A 1 273 ? -10.486 8.728 -15.149 1.00 72.81 273 VAL A CA 1
ATOM 2204 C C . VAL A 1 273 ? -9.367 9.498 -15.853 1.00 72.81 273 VAL A C 1
ATOM 2206 O O . VAL A 1 273 ? -8.674 8.917 -16.686 1.00 72.81 273 VAL A O 1
ATOM 2209 N N . GLU A 1 274 ? -9.134 10.736 -15.423 1.00 56.12 274 GLU A N 1
ATOM 2210 C CA . GLU A 1 274 ? -8.107 11.645 -15.920 1.00 56.12 274 GLU A CA 1
ATOM 2211 C C . GLU A 1 274 ? -7.487 12.366 -14.721 1.00 56.12 274 GLU A C 1
ATOM 2213 O O . GLU A 1 274 ? -8.134 13.190 -14.077 1.00 56.12 274 GLU A O 1
ATOM 2218 N N . ILE A 1 275 ? -6.234 12.053 -14.408 1.00 53.78 275 ILE A N 1
ATOM 2219 C CA . ILE A 1 275 ? -5.359 13.057 -13.807 1.00 53.78 275 ILE A CA 1
ATOM 2220 C C . ILE A 1 275 ? -4.709 13.696 -15.018 1.00 53.78 275 ILE A C 1
ATOM 2222 O O . ILE A 1 275 ? -4.025 13.011 -15.782 1.00 53.78 275 ILE A O 1
ATOM 2226 N N . ASN A 1 276 ? -5.057 14.955 -15.267 1.00 36.84 276 ASN A N 1
ATOM 2227 C CA . ASN A 1 276 ? -4.494 15.736 -16.354 1.00 36.84 276 ASN A CA 1
ATOM 2228 C C . ASN A 1 276 ? -2.989 15.889 -16.116 1.00 36.84 276 ASN A C 1
ATOM 2230 O O . ASN A 1 276 ? -2.563 16.831 -15.461 1.00 36.84 276 ASN A O 1
ATOM 2234 N N . LEU A 1 277 ? -2.212 14.948 -16.645 1.00 37.41 277 LEU A N 1
ATOM 2235 C CA . LEU A 1 277 ? -0.788 15.111 -16.894 1.00 37.41 277 LEU A CA 1
ATOM 2236 C C . LEU A 1 277 ? -0.689 16.031 -18.116 1.00 37.41 277 LEU A C 1
ATOM 2238 O O . LEU A 1 277 ? -0.789 15.557 -19.252 1.00 37.41 277 LEU A O 1
ATOM 2242 N N . PHE A 1 278 ? -0.644 17.341 -17.873 1.00 32.44 278 PHE A N 1
ATOM 2243 C CA . PHE A 1 278 ? -0.304 18.334 -18.893 1.00 32.44 278 PHE A CA 1
ATOM 2244 C C . PHE A 1 278 ? 1.209 18.502 -18.981 1.00 32.44 278 PHE A C 1
ATOM 2246 O O . PHE A 1 278 ? 1.853 18.552 -17.915 1.00 32.44 278 PHE A O 1
#

Sequence (278 aa):
MKIVYEGDTYISEPQYPIGTESIDDVTYEQQGEYGDVSIRFSMQSKDAACYFWNYEEDWEVRAVYNPMCAYDPDTDKVVDYDARPYSRGWCHSESSEIIIGNMEINKDNRVKDKCLYSIEADDIRFS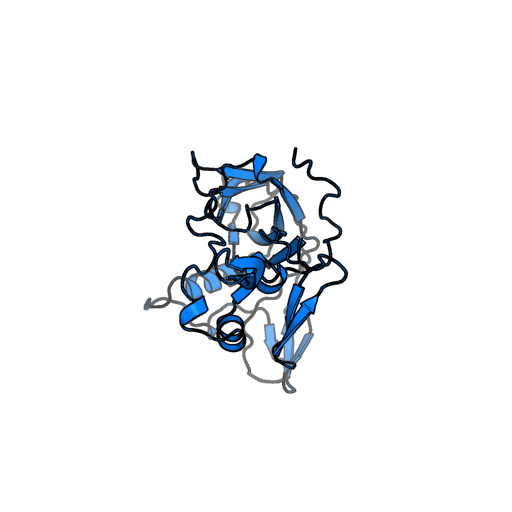CCYSTIVKQRKISKSEYEYYQEKIKLNEEMGGLFVPQPSELPSNIRCESSDKQAIGYVGVSLNVAEYRIFISTDDIQYRLPEGYCQGAKGLKEEYTFLDLYLMGYTIAYPDPDPRTGFKGYAWVSGGCTDVRCLGASLEKPSFWPVEINLF

InterPro domains:
  IPR025345 Protein of unknown function DUF4249 [PF14054] (6-188)

Radius of gyration: 25.29 Å; chains: 1; bounding box: 50×51×70 Å